Protein AF-A0A7S3XCE9-F1 (afdb_monomer_lite)

Structure (mmCIF, N/CA/C/O backbone):
data_AF-A0A7S3XCE9-F1
#
_entry.id   AF-A0A7S3XCE9-F1
#
loop_
_atom_site.group_PDB
_atom_site.id
_atom_site.type_symbol
_atom_site.label_atom_id
_atom_site.label_alt_id
_atom_site.label_comp_id
_atom_site.label_asym_id
_atom_site.label_entity_id
_atom_site.label_seq_id
_atom_site.pdbx_PDB_ins_code
_atom_site.Cartn_x
_atom_site.Cartn_y
_atom_site.Cartn_z
_atom_site.occupancy
_atom_site.B_iso_or_equiv
_atom_site.auth_seq_id
_atom_site.auth_comp_id
_atom_site.auth_asym_id
_atom_site.auth_atom_id
_atom_site.pdbx_PDB_model_num
ATOM 1 N N . ARG A 1 1 ? -62.242 0.745 29.559 1.00 50.47 1 ARG A N 1
ATOM 2 C CA . ARG A 1 1 ? -61.438 -0.468 29.254 1.00 50.47 1 ARG A CA 1
ATOM 3 C C . ARG A 1 1 ? -60.999 -0.289 27.800 1.00 50.47 1 ARG A C 1
ATOM 5 O O . ARG A 1 1 ? -61.889 -0.159 26.984 1.00 50.47 1 ARG A O 1
ATOM 12 N N . SER A 1 2 ? -59.746 -0.054 27.423 1.00 41.25 2 SER A N 1
ATOM 13 C CA . SER A 1 2 ? -58.481 -0.593 27.927 1.00 41.25 2 SER A CA 1
ATOM 14 C C . SER A 1 2 ? -57.325 0.379 27.655 1.00 41.25 2 SER A C 1
ATOM 16 O O . SER A 1 2 ? -57.340 1.096 26.660 1.00 41.25 2 SER A O 1
ATOM 18 N N . ALA A 1 3 ? -56.340 0.385 28.552 1.00 47.25 3 ALA A N 1
ATOM 19 C CA . ALA A 1 3 ? -55.052 1.047 28.388 1.00 47.25 3 ALA A CA 1
ATOM 20 C C . ALA A 1 3 ? -54.085 0.154 27.588 1.00 47.25 3 ALA A C 1
ATOM 22 O O . ALA A 1 3 ? -54.095 -1.063 27.766 1.00 47.25 3 ALA A O 1
ATOM 23 N N . ALA A 1 4 ? -53.225 0.758 26.766 1.00 47.56 4 ALA A N 1
ATOM 24 C CA . ALA A 1 4 ? -52.023 0.132 26.204 1.00 47.56 4 ALA A CA 1
ATOM 25 C C . ALA A 1 4 ? -50.949 1.224 26.014 1.00 47.56 4 ALA A C 1
ATOM 27 O O . ALA A 1 4 ? -50.987 1.991 25.061 1.00 47.56 4 ALA A O 1
ATOM 28 N N . VAL A 1 5 ? -50.199 1.527 27.078 1.00 44.44 5 VAL A N 1
ATOM 29 C CA . VAL A 1 5 ? -48.764 1.211 27.256 1.00 44.44 5 VAL A CA 1
ATOM 30 C C . VAL A 1 5 ? -47.870 1.771 26.139 1.00 44.44 5 VAL A C 1
ATOM 32 O O . VAL A 1 5 ? -47.549 1.096 25.163 1.00 44.44 5 VAL A O 1
ATOM 35 N N . GLN A 1 6 ? -47.405 3.006 26.350 1.00 46.97 6 GLN A N 1
ATOM 36 C CA . GLN A 1 6 ? -46.212 3.559 25.709 1.00 46.97 6 GLN A CA 1
ATOM 37 C C . GLN A 1 6 ? -44.986 2.745 26.148 1.00 46.97 6 GLN A C 1
ATOM 39 O O . GLN A 1 6 ? -44.635 2.721 27.327 1.00 46.97 6 GLN A O 1
ATOM 44 N N . ARG A 1 7 ? -44.317 2.079 25.204 1.00 45.19 7 ARG A N 1
ATOM 45 C CA . ARG A 1 7 ? -42.963 1.556 25.414 1.00 45.19 7 ARG A CA 1
ATOM 46 C C . ARG A 1 7 ? -41.967 2.662 25.085 1.00 45.19 7 ARG A C 1
ATOM 48 O O . ARG A 1 7 ? -41.658 2.898 23.922 1.00 45.19 7 ARG A O 1
ATOM 55 N N . SER A 1 8 ? -41.475 3.335 26.117 1.00 44.41 8 SER A N 1
ATOM 56 C CA . SER A 1 8 ? -40.314 4.216 26.019 1.00 44.41 8 SER A CA 1
ATOM 57 C C . SER A 1 8 ? -39.086 3.390 25.631 1.00 44.41 8 SER A C 1
ATOM 59 O O . SER A 1 8 ? -38.653 2.516 26.381 1.00 44.41 8 SER A O 1
ATOM 61 N N . ALA A 1 9 ? -38.528 3.656 24.451 1.00 51.75 9 ALA A N 1
ATOM 62 C CA . ALA A 1 9 ? -37.220 3.155 24.055 1.00 51.75 9 ALA A CA 1
ATOM 63 C C . ALA A 1 9 ? -36.149 3.859 24.904 1.00 51.75 9 ALA A C 1
ATOM 65 O O . ALA A 1 9 ? -35.901 5.054 24.748 1.00 51.75 9 ALA A O 1
ATOM 66 N N . ALA A 1 10 ? -35.546 3.128 25.842 1.00 49.69 10 ALA A N 1
ATOM 67 C CA . ALA A 1 10 ? -34.420 3.612 26.630 1.00 49.69 10 ALA A CA 1
ATOM 68 C C . ALA A 1 10 ? -33.199 3.844 25.721 1.00 49.69 10 ALA A C 1
ATOM 70 O O . ALA A 1 10 ? -32.798 2.963 24.961 1.00 49.69 10 ALA A O 1
ATOM 71 N N . ALA A 1 11 ? -32.624 5.044 25.796 1.00 54.34 11 ALA A N 1
ATOM 72 C CA . ALA A 1 11 ? -31.478 5.476 25.004 1.00 54.34 11 ALA A CA 1
ATOM 73 C C . ALA A 1 11 ? -30.179 4.748 25.414 1.00 54.34 11 ALA A C 1
ATOM 75 O O . ALA A 1 11 ? -29.755 4.885 26.562 1.00 54.34 11 ALA A O 1
ATOM 76 N N . PRO A 1 12 ? -29.469 4.064 24.495 1.00 52.03 12 PRO A N 1
ATOM 77 C CA . PRO A 1 12 ? -28.147 3.515 24.760 1.00 52.03 12 PRO A CA 1
ATOM 78 C C . PRO A 1 12 ? -27.081 4.401 24.092 1.00 52.03 12 PRO A C 1
ATOM 80 O O . PRO A 1 12 ? -26.486 3.979 23.103 1.00 52.03 12 PRO A O 1
ATOM 83 N N . SER A 1 13 ? -26.869 5.650 24.537 1.00 55.06 13 SER A N 1
ATOM 84 C CA . SER A 1 13 ? -26.035 6.593 23.754 1.00 55.06 13 SER A CA 1
ATOM 85 C C . SER A 1 13 ? -24.781 7.161 24.428 1.00 55.06 13 SER A C 1
ATOM 87 O O . SER A 1 13 ? -23.820 7.422 23.714 1.00 55.06 13 SER A O 1
ATOM 89 N N . LYS A 1 14 ? -24.711 7.313 25.758 1.00 53.88 14 LYS A N 1
ATOM 90 C CA . LYS A 1 14 ? -23.587 8.050 26.388 1.00 53.88 14 LYS A CA 1
ATOM 91 C C . LYS A 1 14 ? -22.362 7.210 26.766 1.00 53.88 14 LYS A C 1
ATOM 93 O O . LYS A 1 14 ? -21.254 7.731 26.808 1.00 53.88 14 LYS A O 1
ATOM 98 N N . GLU A 1 15 ? -22.535 5.924 27.048 1.00 55.59 15 GLU A N 1
ATOM 99 C CA . GLU A 1 15 ? -21.430 5.061 27.499 1.00 55.59 15 GLU A CA 1
ATOM 100 C C . GLU A 1 15 ? -20.662 4.450 26.315 1.00 55.59 15 GLU A C 1
ATOM 102 O O . GLU A 1 15 ? -19.435 4.377 26.315 1.00 55.59 15 GLU A O 1
ATOM 107 N N . LYS A 1 16 ? -21.384 4.119 25.234 1.00 59.69 16 LYS A N 1
ATOM 108 C CA . LYS A 1 16 ? -20.792 3.657 23.969 1.00 59.69 16 LYS A CA 1
ATOM 109 C C . LYS A 1 16 ? -19.995 4.746 23.246 1.00 59.69 16 LYS A C 1
ATOM 111 O O . LYS A 1 16 ? -19.049 4.408 22.543 1.00 59.69 16 LYS A O 1
ATOM 116 N N . SER A 1 17 ? -20.363 6.022 23.399 1.00 62.47 17 SER A N 1
ATOM 117 C CA . SER A 1 17 ? -19.645 7.131 22.759 1.00 62.47 17 SER A CA 1
ATOM 118 C C . SER A 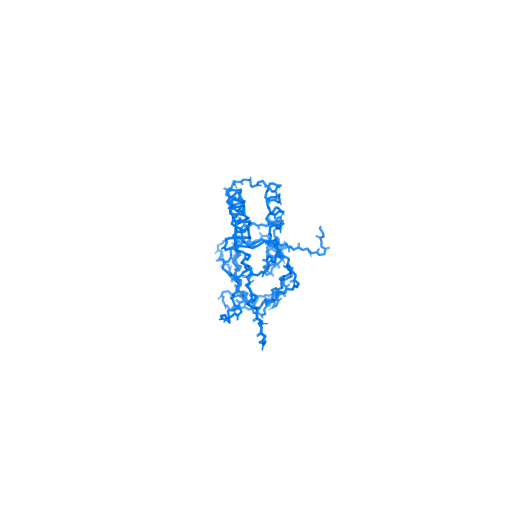1 17 ? -18.278 7.368 23.405 1.00 62.47 17 SER A C 1
ATOM 120 O O . SER A 1 17 ? -17.288 7.429 22.687 1.00 62.47 17 SER A O 1
ATOM 122 N N . LYS A 1 18 ? -18.196 7.371 24.744 1.00 69.19 18 LYS A N 1
ATOM 123 C CA . LYS A 1 18 ? -16.930 7.551 25.478 1.00 69.19 18 LYS A CA 1
ATOM 124 C C . LYS A 1 18 ? -15.906 6.451 25.189 1.00 69.19 18 LYS A C 1
ATOM 126 O O . LYS A 1 18 ? -14.733 6.733 24.986 1.00 69.19 18 LYS A O 1
ATOM 131 N N . GLY A 1 19 ? -16.348 5.192 25.133 1.00 71.75 19 GLY A N 1
ATOM 132 C CA . GLY A 1 19 ? -15.456 4.067 24.826 1.00 71.75 19 GLY A CA 1
ATOM 133 C C . GLY A 1 19 ? -14.968 4.035 23.373 1.00 71.75 19 GLY A C 1
ATOM 134 O O . GLY A 1 19 ? -13.954 3.404 23.086 1.00 71.75 19 GLY A O 1
ATOM 135 N N . LYS A 1 20 ? -15.683 4.689 22.450 1.00 78.62 20 LYS A N 1
ATOM 136 C CA . LYS A 1 20 ? -15.247 4.854 21.060 1.00 78.62 20 LYS A CA 1
ATOM 137 C C . LYS A 1 20 ? -14.214 5.977 20.947 1.00 78.62 20 LYS A C 1
ATOM 139 O O . LYS A 1 20 ? -13.175 5.764 20.340 1.00 78.62 20 LYS A O 1
ATOM 144 N N . GLU A 1 21 ? -14.480 7.106 21.593 1.00 81.69 21 GLU A N 1
ATOM 145 C CA . GLU A 1 21 ? -13.593 8.273 21.634 1.00 81.69 21 GLU A CA 1
ATOM 146 C C . GLU A 1 21 ? -12.225 7.927 22.242 1.00 81.69 21 GLU A C 1
ATOM 148 O O . GLU A 1 21 ? -11.199 8.184 21.623 1.00 81.69 21 GLU A O 1
ATOM 153 N N . ALA A 1 22 ? -12.203 7.200 23.365 1.00 84.38 22 ALA A N 1
ATOM 154 C CA . ALA A 1 22 ? -10.955 6.744 23.984 1.00 84.38 22 ALA A CA 1
ATOM 155 C C . ALA A 1 22 ? -10.118 5.829 23.068 1.00 84.38 22 ALA A C 1
ATOM 157 O O . ALA A 1 22 ? -8.894 5.906 23.065 1.00 84.38 22 ALA A O 1
ATOM 158 N N . LYS A 1 23 ? -10.763 4.969 22.265 1.00 85.19 23 LYS A N 1
ATOM 159 C CA . LYS A 1 23 ? -10.062 4.097 21.306 1.00 85.19 23 LYS A CA 1
ATOM 160 C C . LYS A 1 23 ? -9.506 4.865 20.115 1.00 85.19 23 LYS A C 1
ATOM 162 O O . LYS A 1 23 ? -8.455 4.500 19.603 1.00 85.19 23 LYS A O 1
ATOM 167 N N . GLU A 1 24 ? -10.229 5.880 19.652 1.00 86.94 24 GLU A N 1
ATOM 168 C CA . GLU A 1 24 ? -9.776 6.752 18.567 1.00 86.94 24 GLU A CA 1
ATOM 169 C C . GLU A 1 24 ? -8.582 7.603 19.016 1.00 86.94 24 GLU A C 1
ATOM 171 O O . GLU A 1 24 ? -7.615 7.726 18.268 1.00 86.94 24 GLU A O 1
ATOM 176 N N . GLU A 1 25 ? -8.600 8.111 20.250 1.00 89.81 25 GLU A N 1
ATOM 177 C CA . GLU A 1 25 ? -7.474 8.830 20.854 1.00 89.81 25 GLU A CA 1
ATOM 178 C C . GLU A 1 25 ? -6.249 7.920 21.046 1.00 89.81 25 GLU A C 1
ATOM 180 O O . GLU A 1 25 ? -5.134 8.283 20.667 1.00 89.81 25 GLU A O 1
ATOM 185 N N . GLU A 1 26 ? -6.454 6.702 21.558 1.00 92.25 26 GLU A N 1
ATOM 186 C CA . GLU A 1 26 ? -5.384 5.713 21.716 1.00 92.25 26 GLU A CA 1
ATOM 187 C C . GLU A 1 26 ? -4.757 5.329 20.366 1.00 92.25 26 GLU A C 1
ATOM 189 O O . GLU A 1 26 ? -3.530 5.267 20.247 1.00 92.25 26 GLU A O 1
ATOM 194 N N . ALA A 1 27 ? -5.586 5.116 19.338 1.00 92.06 27 ALA A N 1
ATOM 195 C CA . ALA A 1 27 ? -5.127 4.845 17.981 1.00 92.06 27 ALA A CA 1
ATOM 196 C C . ALA A 1 27 ? -4.341 6.032 17.409 1.00 92.06 27 ALA A C 1
ATOM 198 O O . ALA A 1 27 ? -3.239 5.834 16.911 1.00 92.06 27 ALA A O 1
ATOM 199 N N . ALA A 1 28 ? -4.848 7.261 17.541 1.00 93.50 28 ALA A N 1
ATOM 200 C CA . ALA A 1 28 ? -4.175 8.461 17.045 1.00 93.50 28 ALA A CA 1
ATOM 201 C C . ALA A 1 28 ? -2.799 8.683 17.695 1.00 93.50 28 ALA A C 1
ATOM 203 O O . ALA A 1 28 ? -1.856 9.073 17.006 1.00 93.50 28 ALA A O 1
ATOM 204 N N . ARG A 1 29 ? -2.662 8.397 18.998 1.00 94.94 29 ARG A N 1
ATOM 205 C CA . ARG A 1 29 ? -1.365 8.440 19.691 1.00 94.94 29 ARG A CA 1
ATOM 206 C C . ARG A 1 29 ? -0.391 7.409 19.116 1.00 94.94 29 ARG A C 1
ATOM 208 O O . ARG A 1 29 ? 0.738 7.760 18.796 1.00 94.94 29 ARG A O 1
ATOM 215 N N . MET A 1 30 ? -0.832 6.160 18.949 1.00 95.25 30 MET A N 1
ATOM 216 C CA . MET A 1 30 ? 0.008 5.093 18.384 1.00 95.25 30 MET A CA 1
ATOM 217 C C . MET A 1 30 ? 0.369 5.334 16.913 1.00 95.25 30 MET A C 1
ATOM 219 O O . MET A 1 30 ? 1.461 4.972 16.493 1.00 95.25 30 MET A O 1
ATOM 223 N N . GLU A 1 31 ? -0.520 5.948 16.128 1.00 94.12 31 GLU A N 1
ATOM 224 C CA . GLU A 1 31 ? -0.207 6.393 14.766 1.00 94.12 31 GLU A CA 1
ATOM 225 C C . GLU A 1 31 ? 0.894 7.454 14.761 1.00 94.12 31 GLU A C 1
ATOM 227 O O . GLU A 1 31 ? 1.793 7.378 13.931 1.00 94.12 31 GLU A O 1
ATOM 232 N N . GLY A 1 32 ? 0.834 8.422 15.684 1.00 93.56 32 GLY A N 1
ATOM 233 C CA . GLY A 1 32 ? 1.885 9.426 15.856 1.00 93.56 32 GLY A CA 1
ATOM 234 C C . GLY A 1 32 ? 3.233 8.785 16.175 1.00 93.56 32 GLY A C 1
ATOM 235 O O . GLY A 1 32 ? 4.195 9.007 15.451 1.00 93.56 32 GLY A O 1
ATOM 236 N N . GLU A 1 33 ? 3.265 7.899 17.173 1.00 93.50 33 GLU A N 1
ATOM 237 C CA . GLU A 1 33 ? 4.475 7.153 17.555 1.00 93.50 33 GLU A CA 1
ATOM 238 C C . GLU A 1 33 ? 5.038 6.330 16.390 1.00 93.50 33 GLU A C 1
ATOM 240 O O . GLU A 1 33 ? 6.245 6.308 16.163 1.00 93.50 33 GLU A O 1
ATOM 245 N N . LEU A 1 34 ? 4.169 5.688 15.604 1.00 92.31 34 LEU A N 1
ATOM 246 C CA . LEU A 1 34 ? 4.593 4.916 14.442 1.00 92.31 34 LEU A CA 1
ATOM 247 C C . LEU A 1 34 ? 5.209 5.811 13.352 1.00 92.31 34 LEU A C 1
ATOM 249 O O . LEU A 1 34 ? 6.230 5.446 12.773 1.00 92.31 34 LEU A O 1
ATOM 253 N N . LEU A 1 35 ? 4.612 6.976 13.078 1.00 90.88 35 LEU A N 1
ATOM 254 C CA . LEU A 1 35 ? 5.142 7.955 12.121 1.00 90.88 35 LEU A CA 1
ATOM 255 C C . LEU A 1 35 ? 6.462 8.575 12.591 1.00 90.88 35 LEU A C 1
ATOM 257 O O . LEU A 1 35 ? 7.344 8.812 11.770 1.00 90.88 35 LEU A O 1
ATOM 261 N N . ASP A 1 36 ? 6.627 8.796 13.892 1.00 91.31 36 ASP A N 1
ATOM 262 C CA . ASP A 1 36 ? 7.882 9.293 14.454 1.00 91.31 36 ASP A CA 1
ATOM 263 C C . ASP A 1 36 ? 9.009 8.264 14.286 1.00 91.31 36 ASP A C 1
ATOM 265 O O . ASP A 1 36 ? 10.095 8.623 13.833 1.00 91.31 36 ASP A O 1
ATOM 269 N N . LEU A 1 37 ? 8.738 6.976 14.543 1.00 89.75 37 LEU A N 1
ATOM 270 C CA . LEU A 1 37 ? 9.701 5.886 14.319 1.00 89.75 37 LEU A CA 1
ATOM 271 C C . LEU A 1 37 ? 10.138 5.778 12.855 1.00 89.75 37 LEU A C 1
ATOM 273 O O . LEU A 1 37 ? 11.304 5.515 12.570 1.00 89.75 37 LEU A O 1
ATOM 277 N N . PHE A 1 38 ? 9.209 6.005 11.929 1.00 83.94 38 PHE A N 1
ATOM 278 C CA . PHE A 1 38 ? 9.470 6.014 10.492 1.00 83.94 38 PHE A CA 1
ATOM 279 C C . PHE A 1 38 ? 10.411 7.144 10.045 1.00 83.94 38 PHE A C 1
ATOM 281 O O . PHE A 1 38 ? 11.120 6.983 9.055 1.00 83.94 38 PHE A O 1
ATOM 288 N N . ASN A 1 39 ? 10.446 8.262 10.771 1.00 84.62 39 ASN A N 1
ATOM 289 C CA . ASN A 1 39 ? 11.317 9.399 10.464 1.00 84.62 39 ASN A CA 1
ATOM 290 C C . ASN A 1 39 ? 12.732 9.266 11.054 1.00 84.62 39 ASN A C 1
ATOM 292 O O . ASN A 1 39 ? 13.571 10.142 10.834 1.00 84.62 39 ASN A O 1
ATOM 296 N N . LEU A 1 40 ? 13.010 8.204 11.814 1.00 83.69 40 LEU A N 1
ATOM 297 C CA . LEU A 1 40 ? 14.344 7.936 12.342 1.00 83.69 40 LEU A CA 1
ATOM 298 C C . LEU A 1 40 ? 15.268 7.401 11.241 1.00 83.69 40 LEU A C 1
ATOM 300 O O . LEU A 1 40 ? 14.850 6.645 10.370 1.00 83.69 40 LEU A O 1
ATOM 304 N N . GLU A 1 41 ? 16.558 7.733 11.329 1.00 79.25 41 GLU A N 1
ATOM 305 C CA . GLU A 1 41 ? 17.585 7.224 10.406 1.00 79.25 41 GLU A CA 1
ATOM 306 C C . GLU A 1 41 ? 17.694 5.688 10.448 1.00 79.25 41 GLU A C 1
ATOM 308 O O . GLU A 1 41 ? 17.964 5.045 9.435 1.00 79.25 41 GLU A O 1
ATOM 313 N N . GLN A 1 42 ? 17.440 5.092 11.618 1.00 79.81 42 GLN A N 1
ATOM 314 C CA . GLN A 1 42 ? 17.345 3.646 11.820 1.00 79.81 42 GLN A CA 1
ATOM 315 C C . GLN A 1 42 ? 16.054 3.324 12.589 1.00 79.81 42 GLN A C 1
ATOM 317 O O . GLN A 1 42 ? 16.052 3.374 13.821 1.00 79.81 42 GLN A O 1
ATOM 322 N N . PRO A 1 43 ? 14.946 3.021 11.889 1.00 80.00 43 PRO A N 1
ATOM 323 C CA . PRO A 1 43 ? 13.674 2.696 12.530 1.00 80.00 43 PRO A CA 1
ATOM 324 C C . PRO A 1 43 ? 13.768 1.418 13.377 1.00 80.00 43 PRO A C 1
ATOM 326 O O . PRO A 1 43 ? 14.245 0.383 12.899 1.00 80.00 43 PRO A O 1
ATOM 329 N N . ASP A 1 44 ? 13.271 1.452 14.619 1.00 86.50 44 ASP A N 1
ATOM 330 C CA . ASP A 1 44 ? 13.176 0.252 15.460 1.00 86.50 44 ASP A CA 1
ATOM 331 C C . ASP A 1 44 ? 12.039 -0.659 14.967 1.00 86.50 44 ASP A C 1
ATOM 333 O O . ASP A 1 44 ? 10.859 -0.494 15.288 1.00 86.50 44 ASP A O 1
ATOM 337 N N . ILE A 1 45 ? 12.416 -1.674 14.189 1.00 84.94 45 ILE A N 1
ATOM 338 C CA . ILE A 1 45 ? 11.489 -2.636 13.584 1.00 84.94 45 ILE A CA 1
ATOM 339 C C . ILE A 1 45 ? 10.668 -3.391 14.645 1.00 84.94 45 ILE A C 1
ATOM 341 O O . ILE A 1 45 ? 9.508 -3.738 14.393 1.00 84.94 45 ILE A O 1
ATOM 345 N N . TYR A 1 46 ? 11.235 -3.678 15.820 1.00 88.69 46 TYR A N 1
ATOM 346 C CA . TYR A 1 46 ? 10.525 -4.407 16.873 1.00 88.69 46 TYR A CA 1
ATOM 347 C C . TYR A 1 46 ? 9.447 -3.534 17.507 1.00 88.69 46 TYR A C 1
ATOM 349 O O . TYR A 1 46 ? 8.318 -3.998 17.712 1.00 88.69 46 TYR A O 1
ATOM 357 N N . GLU A 1 47 ? 9.767 -2.269 17.765 1.00 90.62 47 GLU A N 1
ATOM 358 C CA . GLU A 1 47 ? 8.810 -1.304 18.295 1.00 90.62 47 GLU A CA 1
ATOM 359 C C . GLU A 1 47 ? 7.676 -1.035 17.299 1.00 90.62 47 GLU A C 1
ATOM 361 O O . GLU A 1 47 ? 6.498 -1.123 17.658 1.00 90.62 47 GLU A O 1
ATOM 366 N N . MET A 1 48 ? 8.007 -0.855 16.019 1.00 89.19 48 MET A N 1
ATOM 367 C CA . MET A 1 48 ? 7.018 -0.683 14.952 1.00 89.19 48 MET A CA 1
ATOM 368 C C . MET A 1 48 ? 6.067 -1.882 14.848 1.00 89.19 48 MET A C 1
ATOM 370 O O . MET A 1 48 ? 4.847 -1.713 14.801 1.00 89.19 48 MET A O 1
ATOM 374 N N . ARG A 1 49 ? 6.595 -3.115 14.868 1.00 88.06 49 ARG A N 1
ATOM 375 C CA . ARG A 1 49 ? 5.772 -4.341 14.868 1.00 88.06 49 ARG A CA 1
ATOM 376 C C . ARG A 1 49 ? 4.867 -4.423 16.097 1.00 88.06 49 ARG A C 1
ATOM 378 O O . ARG A 1 49 ? 3.712 -4.843 15.985 1.00 88.06 49 ARG A O 1
ATOM 385 N N . SER A 1 50 ? 5.368 -4.013 17.263 1.00 91.94 50 SER A N 1
ATOM 386 C CA . SER A 1 50 ? 4.594 -3.959 18.507 1.00 91.94 50 SER A CA 1
ATOM 387 C C . SER A 1 50 ? 3.427 -2.971 18.402 1.00 91.94 50 SER A C 1
ATOM 389 O O . SER A 1 50 ? 2.290 -3.331 18.722 1.00 91.94 50 SER A O 1
ATOM 391 N N . LEU A 1 51 ? 3.671 -1.760 17.887 1.00 93.19 51 LEU A N 1
ATOM 392 C CA . LEU A 1 51 ? 2.635 -0.750 17.649 1.00 93.19 51 LEU A CA 1
ATOM 393 C C . LEU A 1 51 ? 1.597 -1.224 16.628 1.00 93.19 51 LEU A C 1
ATOM 395 O O . LEU A 1 51 ? 0.401 -1.168 16.911 1.00 93.19 51 LEU A O 1
ATOM 399 N N . LEU A 1 52 ? 2.028 -1.783 15.494 1.00 91.12 52 LEU A N 1
ATOM 400 C CA . LEU A 1 52 ? 1.127 -2.345 14.481 1.00 91.12 52 LEU A CA 1
ATOM 401 C C . LEU A 1 52 ? 0.253 -3.473 15.044 1.00 91.12 52 LEU A C 1
ATOM 403 O O . LEU A 1 52 ? -0.945 -3.521 14.773 1.00 91.12 52 LEU A O 1
ATOM 407 N N . THR A 1 53 ? 0.809 -4.339 15.895 1.00 91.44 53 THR A N 1
ATOM 408 C CA . THR A 1 53 ? 0.047 -5.407 16.566 1.00 91.44 53 THR A CA 1
ATOM 409 C C . THR A 1 53 ? -1.018 -4.840 17.508 1.00 91.44 53 THR A C 1
ATOM 411 O O . THR A 1 53 ? -2.125 -5.378 17.601 1.00 91.44 53 THR A O 1
ATOM 414 N N . LYS A 1 54 ? -0.710 -3.756 18.232 1.00 93.44 54 LYS A N 1
ATOM 415 C CA . LYS A 1 54 ? -1.679 -3.072 19.103 1.00 93.44 54 LYS A CA 1
ATOM 416 C C . LYS A 1 54 ? -2.773 -2.390 18.280 1.00 93.44 54 LYS A C 1
ATOM 418 O O . LYS A 1 54 ? -3.950 -2.585 18.576 1.00 93.44 54 LYS A O 1
ATOM 423 N N . LEU A 1 55 ? -2.401 -1.679 17.215 1.00 92.81 55 LEU A N 1
ATOM 424 C CA . LEU A 1 55 ? -3.329 -1.043 16.276 1.00 92.81 55 LEU A CA 1
ATOM 425 C C . LEU A 1 55 ? -4.274 -2.064 15.621 1.00 92.81 55 LEU A C 1
ATOM 427 O O . LEU A 1 55 ? -5.488 -1.851 15.587 1.00 92.81 55 LEU A O 1
ATOM 431 N N . ALA A 1 56 ? -3.756 -3.220 15.200 1.00 91.00 56 ALA A N 1
ATOM 432 C CA . ALA A 1 56 ? -4.559 -4.302 14.632 1.00 91.00 56 ALA A CA 1
ATOM 433 C C . ALA A 1 56 ? -5.636 -4.810 15.608 1.00 91.00 56 ALA A C 1
ATOM 435 O O . ALA A 1 56 ? -6.773 -5.053 15.212 1.00 91.00 56 ALA A O 1
ATOM 436 N N . LYS A 1 57 ? -5.336 -4.893 16.913 1.00 90.56 57 LYS A N 1
ATOM 437 C CA . LYS A 1 57 ? -6.319 -5.300 17.940 1.00 90.56 57 LYS A CA 1
ATOM 438 C C . LYS A 1 57 ? -7.452 -4.289 18.130 1.00 90.56 57 LYS A C 1
ATOM 440 O O . LYS A 1 57 ? -8.536 -4.666 18.584 1.00 90.56 57 LYS A O 1
ATOM 445 N N . LEU A 1 58 ? -7.220 -3.016 17.809 1.00 88.75 58 LEU A N 1
ATOM 446 C CA . LEU A 1 58 ? -8.248 -1.979 17.881 1.00 88.75 58 LEU A CA 1
ATOM 447 C C . LEU A 1 58 ? -9.191 -2.017 16.670 1.00 88.75 58 LEU A C 1
ATOM 449 O O . LEU A 1 58 ? -10.367 -1.660 16.804 1.00 88.75 58 LEU A O 1
ATOM 453 N N . SER A 1 59 ? -8.716 -2.496 15.516 1.00 85.81 59 SER A N 1
ATOM 454 C CA . SER A 1 59 ? -9.480 -2.516 14.269 1.00 85.81 59 SER A CA 1
ATOM 455 C C . SER A 1 59 ? -10.154 -3.865 14.015 1.00 85.81 59 SER A C 1
ATOM 457 O O . SER A 1 59 ? -9.527 -4.854 13.662 1.00 85.81 59 SER A O 1
ATOM 459 N N . LYS A 1 60 ? -11.484 -3.916 14.157 1.00 85.56 60 LYS A N 1
ATOM 460 C CA . LYS A 1 60 ? -12.257 -5.150 13.905 1.00 85.56 60 LYS A CA 1
ATOM 461 C C . LYS A 1 60 ? -12.443 -5.480 12.423 1.00 85.56 60 LYS A C 1
ATOM 463 O O . LYS A 1 60 ? -12.751 -6.622 12.105 1.00 85.56 60 LYS A O 1
ATOM 468 N N . ARG A 1 61 ? -12.409 -4.467 11.554 1.00 88.31 61 ARG A N 1
ATOM 469 C CA . ARG A 1 61 ? -12.630 -4.576 10.101 1.00 88.31 61 ARG A CA 1
ATOM 470 C C . ARG A 1 61 ? -11.702 -3.593 9.382 1.00 88.31 61 ARG A C 1
ATOM 472 O O . ARG A 1 61 ? -12.169 -2.567 8.882 1.00 88.31 61 ARG A O 1
ATOM 479 N N . PRO A 1 62 ? -10.391 -3.863 9.401 1.00 91.62 62 PRO A N 1
ATOM 480 C CA . PRO A 1 62 ? -9.374 -2.940 8.906 1.00 91.62 62 PRO A CA 1
ATOM 481 C C . PRO A 1 62 ? -9.449 -2.704 7.392 1.00 91.62 62 PRO A C 1
ATOM 483 O O . PRO A 1 62 ? -8.942 -1.701 6.919 1.00 91.62 62 PRO A O 1
ATOM 486 N N . ASN A 1 63 ? -10.130 -3.540 6.614 1.00 90.06 63 ASN A N 1
ATOM 487 C CA . ASN A 1 63 ? -10.255 -3.373 5.162 1.00 90.06 63 ASN A CA 1
ATOM 488 C C . ASN A 1 63 ? -11.376 -2.406 4.707 1.00 90.06 63 ASN A C 1
ATOM 490 O O . ASN A 1 63 ? -11.608 -2.252 3.511 1.00 90.06 63 ASN A O 1
ATOM 494 N N . GLN A 1 64 ? -12.089 -1.744 5.629 1.00 86.00 64 GLN A N 1
ATOM 495 C CA . GLN A 1 64 ? -13.217 -0.855 5.289 1.00 86.00 64 GLN A CA 1
ATOM 496 C C . GLN A 1 64 ? -12.796 0.574 4.915 1.00 86.00 64 GLN A C 1
ATOM 498 O O . GLN A 1 64 ? -13.526 1.265 4.206 1.00 86.00 64 GLN A O 1
ATOM 503 N N . THR A 1 65 ? -11.643 1.030 5.401 1.00 84.81 65 THR A N 1
ATOM 504 C CA . THR A 1 65 ? -11.150 2.413 5.268 1.00 84.81 65 THR A CA 1
ATOM 505 C C . THR A 1 65 ? -9.842 2.472 4.482 1.00 84.81 65 THR A C 1
ATOM 507 O O . THR A 1 65 ? -8.907 3.159 4.864 1.00 84.81 65 THR A O 1
ATOM 510 N N . ILE A 1 66 ? -9.782 1.727 3.377 1.00 91.94 66 ILE A N 1
ATOM 511 C CA . ILE A 1 66 ? -8.579 1.592 2.535 1.00 91.94 66 ILE A CA 1
ATOM 512 C C . ILE A 1 66 ? -8.537 2.567 1.356 1.00 91.94 66 ILE A C 1
ATOM 514 O O . ILE A 1 66 ? -7.505 2.709 0.710 1.00 91.94 66 ILE A O 1
ATOM 518 N N . THR A 1 67 ? -9.659 3.219 1.045 1.00 93.25 67 THR A N 1
ATOM 519 C CA . THR A 1 67 ? -9.733 4.184 -0.053 1.00 93.25 67 THR A CA 1
ATOM 520 C C . THR A 1 67 ? -8.850 5.389 0.248 1.00 93.25 67 THR A C 1
ATOM 522 O O . THR A 1 67 ? -8.988 6.002 1.306 1.00 93.25 67 THR A O 1
ATOM 525 N N . GLY A 1 68 ? -7.987 5.748 -0.697 1.00 93.06 68 GLY A N 1
ATOM 526 C CA . GLY A 1 68 ? -7.037 6.841 -0.539 1.00 93.06 68 GLY A CA 1
ATOM 527 C C . GLY A 1 68 ? -5.888 6.765 -1.536 1.00 93.06 68 GLY A C 1
ATOM 528 O O . GLY A 1 68 ? -5.795 5.817 -2.321 1.00 93.06 68 GLY A O 1
ATOM 529 N N . ASP A 1 69 ? -5.031 7.779 -1.461 1.00 94.06 69 ASP A N 1
ATOM 530 C CA . ASP A 1 69 ? -3.755 7.852 -2.165 1.00 94.06 69 ASP A CA 1
ATOM 531 C C . ASP A 1 69 ? -2.653 7.547 -1.149 1.00 94.06 69 ASP A C 1
ATOM 533 O O . ASP A 1 69 ? -2.525 8.232 -0.132 1.00 94.06 69 ASP A O 1
ATOM 537 N N . TRP A 1 70 ? -1.890 6.492 -1.407 1.00 94.44 70 TRP A N 1
ATOM 538 C CA . TRP A 1 70 ? -0.913 5.928 -0.489 1.00 94.44 70 TRP A CA 1
ATOM 539 C C . TRP A 1 70 ? 0.473 5.942 -1.115 1.00 94.44 70 TRP A C 1
ATOM 541 O O . TRP A 1 70 ? 0.642 5.643 -2.296 1.00 94.44 70 TRP A O 1
ATOM 551 N N . ILE A 1 71 ? 1.473 6.234 -0.292 1.00 91.38 71 ILE A N 1
ATOM 552 C CA . ILE A 1 71 ? 2.885 6.079 -0.634 1.00 91.38 71 ILE A CA 1
ATOM 553 C C . ILE A 1 71 ? 3.408 4.939 0.226 1.00 91.38 71 ILE A C 1
ATOM 555 O O . ILE A 1 71 ? 3.216 4.948 1.447 1.00 91.38 71 ILE A O 1
ATOM 559 N N . ILE A 1 72 ? 4.039 3.940 -0.389 1.00 88.31 72 ILE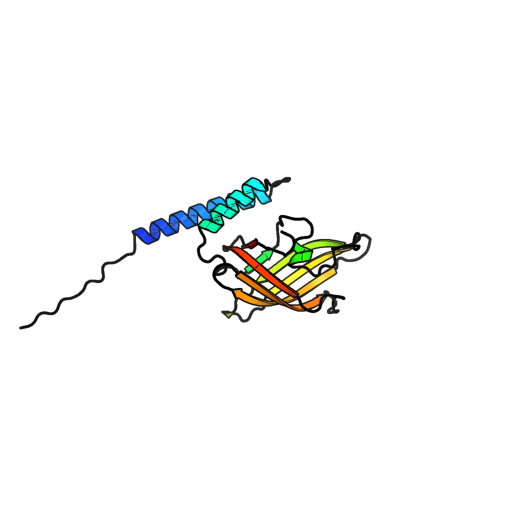 A N 1
ATOM 560 C CA . ILE A 1 72 ? 4.666 2.870 0.384 1.00 88.31 72 ILE A CA 1
ATOM 561 C C . ILE A 1 72 ? 5.945 3.425 1.002 1.00 88.31 72 ILE A C 1
ATOM 563 O O . ILE A 1 72 ? 6.967 3.566 0.341 1.00 88.31 72 ILE A O 1
ATOM 567 N N . PHE A 1 73 ? 5.858 3.741 2.290 1.00 82.50 73 PHE A N 1
ATOM 568 C CA . PHE A 1 73 ? 6.954 4.342 3.040 1.00 82.50 73 PHE A CA 1
ATOM 569 C C . PHE A 1 73 ? 7.956 3.306 3.578 1.00 82.50 73 PHE A C 1
ATOM 571 O O . PHE A 1 73 ? 9.134 3.601 3.749 1.00 82.50 73 PHE A O 1
ATOM 578 N N . TRP A 1 74 ? 7.510 2.075 3.846 1.00 83.19 74 TRP A N 1
ATOM 579 C CA . TRP A 1 74 ? 8.356 1.033 4.428 1.00 83.19 74 TRP A CA 1
ATOM 580 C C . TRP A 1 74 ? 7.882 -0.370 4.063 1.00 83.19 74 TRP A C 1
ATOM 582 O O . TRP A 1 74 ? 6.682 -0.630 3.960 1.00 83.19 74 TRP A O 1
ATOM 592 N N . ALA A 1 75 ? 8.835 -1.295 3.954 1.00 84.00 75 ALA A N 1
ATOM 593 C CA . ALA A 1 75 ? 8.583 -2.722 3.842 1.00 84.00 75 ALA A CA 1
ATOM 594 C C . ALA A 1 75 ? 9.574 -3.512 4.704 1.00 84.00 75 ALA A C 1
ATOM 596 O O . ALA A 1 75 ? 10.730 -3.133 4.863 1.00 84.00 75 ALA A O 1
ATOM 597 N N . SER A 1 76 ? 9.117 -4.641 5.248 1.00 79.31 76 SER A N 1
ATOM 598 C CA . SER A 1 76 ? 9.904 -5.433 6.206 1.00 79.31 76 SER A CA 1
ATOM 599 C C . SER A 1 76 ? 11.061 -6.232 5.601 1.00 79.31 76 SER A C 1
ATOM 601 O O . SER A 1 76 ? 11.935 -6.680 6.343 1.00 79.31 76 SER A O 1
ATOM 603 N N . LYS A 1 77 ? 11.054 -6.445 4.283 1.00 77.81 77 LYS A N 1
ATOM 604 C CA . LYS A 1 77 ? 12.101 -7.144 3.532 1.00 77.81 77 LYS A CA 1
ATOM 605 C C . LYS A 1 77 ? 12.497 -6.275 2.336 1.00 77.81 77 LYS A C 1
ATOM 607 O O . LYS A 1 77 ? 11.639 -5.629 1.727 1.00 77.81 77 LYS A O 1
ATOM 612 N N . GLU A 1 78 ? 13.781 -6.279 1.997 1.00 71.19 78 GLU A N 1
ATOM 613 C CA . GLU A 1 78 ? 14.283 -5.643 0.778 1.00 71.19 78 GLU A CA 1
ATOM 614 C C . GLU A 1 78 ? 13.591 -6.249 -0.454 1.00 71.19 78 GLU A C 1
ATOM 616 O O . GLU A 1 78 ? 13.219 -7.425 -0.445 1.00 71.19 78 GLU A O 1
ATOM 621 N N . PHE A 1 79 ? 13.351 -5.437 -1.487 1.00 75.44 79 PHE A N 1
ATOM 622 C CA . PHE A 1 79 ? 12.630 -5.821 -2.713 1.00 75.44 79 PHE A CA 1
ATOM 623 C C . PHE A 1 79 ? 11.193 -6.336 -2.514 1.00 75.44 79 PHE A C 1
ATOM 625 O O . PHE A 1 79 ? 10.543 -6.711 -3.488 1.00 75.44 79 PHE A O 1
ATOM 632 N N . ALA A 1 80 ? 10.651 -6.340 -1.289 1.00 83.25 80 ALA A N 1
ATOM 633 C CA . ALA A 1 80 ? 9.308 -6.861 -1.038 1.00 83.25 80 ALA A CA 1
ATOM 634 C C . ALA A 1 80 ? 8.241 -6.091 -1.811 1.00 83.25 80 ALA A C 1
ATOM 636 O O . ALA A 1 80 ? 7.293 -6.691 -2.304 1.00 83.25 80 ALA A O 1
ATOM 637 N N . VAL A 1 81 ? 8.404 -4.775 -1.938 1.00 87.19 81 VAL A N 1
ATOM 638 C CA . VAL A 1 81 ? 7.457 -3.939 -2.677 1.00 87.19 81 VAL A CA 1
ATOM 639 C C . VAL A 1 81 ? 7.455 -4.305 -4.157 1.00 87.19 81 VAL A C 1
ATOM 641 O O . VAL A 1 81 ? 6.385 -4.549 -4.693 1.00 87.19 81 VAL A O 1
ATOM 644 N N . ASP A 1 82 ? 8.619 -4.440 -4.793 1.00 86.94 82 ASP A N 1
ATOM 645 C CA . ASP A 1 82 ? 8.700 -4.844 -6.201 1.00 86.94 82 ASP A CA 1
ATOM 646 C C . ASP A 1 82 ? 8.157 -6.272 -6.414 1.00 86.94 82 ASP A C 1
ATOM 648 O O . ASP A 1 82 ? 7.270 -6.511 -7.235 1.00 86.94 82 ASP A O 1
ATOM 652 N N . LYS A 1 83 ? 8.587 -7.226 -5.575 1.00 85.81 83 LYS A N 1
ATOM 653 C CA . LYS A 1 83 ? 8.128 -8.624 -5.642 1.00 85.81 83 LYS A CA 1
ATOM 654 C C . LYS A 1 83 ? 6.606 -8.728 -5.478 1.00 85.81 83 LYS A C 1
ATOM 656 O O . LYS A 1 83 ? 5.941 -9.400 -6.267 1.00 85.81 83 LYS A O 1
ATOM 661 N N . VAL A 1 84 ? 6.041 -8.067 -4.468 1.00 88.69 84 VAL A N 1
ATOM 662 C CA . VAL A 1 84 ? 4.618 -8.197 -4.111 1.00 88.69 84 VAL A CA 1
ATOM 663 C C . VAL A 1 84 ? 3.732 -7.295 -4.960 1.00 88.69 84 VAL A C 1
ATOM 665 O O . VAL A 1 84 ? 2.742 -7.776 -5.500 1.00 88.69 84 VAL A O 1
ATOM 668 N N . PHE A 1 85 ? 4.079 -6.019 -5.104 1.00 89.56 85 PHE A N 1
ATOM 669 C CA . PHE A 1 85 ? 3.239 -5.000 -5.736 1.00 89.56 85 PHE A CA 1
ATOM 670 C C . PHE A 1 85 ? 3.756 -4.550 -7.107 1.00 89.56 85 PHE A C 1
ATOM 672 O O . PHE A 1 85 ? 2.951 -4.404 -8.018 1.00 89.56 85 PHE A O 1
ATOM 679 N N . GLY A 1 86 ? 5.072 -4.377 -7.257 1.00 89.06 86 GLY A N 1
ATOM 680 C CA . GLY A 1 86 ? 5.730 -3.870 -8.466 1.00 89.06 86 GLY A CA 1
ATOM 681 C C . GLY A 1 86 ? 5.714 -4.808 -9.661 1.00 89.06 86 GLY A C 1
ATOM 682 O O . GLY A 1 86 ? 5.018 -5.821 -9.692 1.00 89.06 86 GLY A O 1
ATOM 683 N N . THR A 1 87 ? 6.474 -4.469 -10.687 1.00 89.19 87 THR A N 1
ATOM 684 C CA . THR A 1 87 ? 6.491 -5.247 -11.934 1.00 89.19 87 THR A CA 1
ATOM 685 C C . THR A 1 87 ? 7.448 -6.437 -11.874 1.00 89.19 87 THR A C 1
ATOM 687 O O . THR A 1 87 ? 7.405 -7.302 -12.745 1.00 89.19 87 THR A O 1
ATOM 690 N N . GLY A 1 88 ? 8.276 -6.521 -10.829 1.00 86.31 88 GLY A N 1
ATOM 691 C CA . GLY A 1 88 ? 9.354 -7.496 -10.682 1.00 86.31 88 GLY A CA 1
ATOM 692 C C . GLY A 1 88 ? 10.628 -7.094 -11.425 1.00 86.31 88 GLY A C 1
ATOM 693 O O . GLY A 1 88 ? 11.583 -7.871 -11.458 1.00 86.31 88 GLY A O 1
ATOM 694 N N . MET A 1 89 ? 10.656 -5.902 -12.033 1.00 82.00 89 MET A N 1
ATOM 695 C CA . MET A 1 89 ? 11.762 -5.450 -12.876 1.00 82.00 89 MET A CA 1
ATOM 696 C C . MET A 1 89 ? 13.062 -5.242 -12.101 1.00 82.00 89 MET A C 1
ATOM 698 O O . MET A 1 89 ? 14.126 -5.296 -12.703 1.00 82.00 89 MET A O 1
ATOM 702 N N . THR A 1 90 ? 13.006 -4.998 -10.791 1.00 80.56 90 THR A N 1
ATOM 703 C CA . THR A 1 90 ? 14.203 -4.730 -9.975 1.00 80.56 90 THR A CA 1
ATOM 704 C C . THR A 1 90 ? 14.752 -5.981 -9.287 1.00 80.56 90 THR A C 1
ATOM 706 O O . THR A 1 90 ? 15.773 -5.912 -8.607 1.00 80.56 90 THR A O 1
ATOM 709 N N . GLY A 1 91 ? 14.109 -7.138 -9.477 1.00 72.94 91 GLY A N 1
ATOM 710 C CA . GLY A 1 91 ? 14.584 -8.426 -8.976 1.00 72.94 91 GLY A CA 1
ATOM 711 C C . GLY A 1 91 ? 15.660 -9.088 -9.854 1.00 72.94 91 GLY A C 1
ATOM 712 O O . GLY A 1 91 ? 15.795 -8.808 -11.044 1.00 72.94 91 GLY A O 1
ATOM 713 N N . GLY A 1 92 ? 16.406 -10.034 -9.269 1.00 73.06 92 GLY A N 1
ATOM 714 C CA . GLY A 1 92 ? 17.334 -10.915 -9.994 1.00 73.06 92 GLY A CA 1
ATOM 715 C C . GLY A 1 92 ? 18.576 -10.208 -10.555 1.00 73.06 92 GLY A C 1
ATOM 716 O O . GLY A 1 92 ? 19.317 -9.569 -9.813 1.00 73.06 92 GLY A O 1
ATOM 717 N N . ASP A 1 93 ? 18.803 -10.351 -11.866 1.00 64.88 93 ASP A N 1
ATOM 718 C CA . ASP A 1 93 ? 19.991 -9.865 -12.595 1.00 64.88 93 ASP A CA 1
ATOM 719 C C . ASP A 1 93 ? 19.943 -8.363 -12.941 1.00 64.88 93 ASP A C 1
ATOM 721 O O . ASP A 1 93 ? 20.871 -7.812 -13.543 1.00 64.88 93 ASP A O 1
ATOM 725 N N . ALA A 1 94 ? 18.872 -7.668 -12.556 1.00 74.56 94 ALA A N 1
ATOM 726 C CA . ALA A 1 94 ? 18.659 -6.252 -12.820 1.00 74.56 94 ALA A CA 1
ATOM 727 C C . ALA A 1 94 ? 19.398 -5.330 -11.830 1.00 74.56 94 ALA A C 1
ATOM 729 O O . ALA A 1 94 ? 18.848 -4.334 -11.369 1.00 74.56 94 ALA A O 1
ATOM 730 N N . TRP A 1 95 ? 20.674 -5.610 -11.541 1.00 73.50 95 TRP A N 1
ATOM 731 C CA . TRP A 1 95 ? 21.513 -4.820 -10.618 1.00 73.50 95 TRP A CA 1
ATOM 732 C C . TRP A 1 95 ? 21.627 -3.329 -10.992 1.00 73.50 95 TRP A C 1
ATOM 734 O O . TRP A 1 95 ? 22.010 -2.496 -10.173 1.00 73.50 95 TRP A O 1
ATOM 744 N N . TRP A 1 96 ? 21.314 -2.990 -12.242 1.00 80.19 96 TRP A N 1
ATOM 745 C CA . TRP A 1 96 ? 21.307 -1.633 -12.779 1.00 80.19 96 TRP A CA 1
ATOM 746 C C . TRP A 1 96 ? 19.949 -0.927 -12.625 1.00 80.19 96 TRP A C 1
ATOM 748 O O . TRP A 1 96 ? 19.803 0.192 -13.111 1.00 80.19 96 TRP A O 1
ATOM 758 N N . MET A 1 97 ? 18.955 -1.537 -11.976 1.00 83.75 97 MET A N 1
ATOM 759 C CA . MET A 1 97 ? 17.648 -0.934 -11.709 1.00 83.75 97 MET A CA 1
ATOM 760 C C . MET A 1 97 ? 17.336 -0.929 -10.215 1.00 83.75 97 MET A C 1
ATOM 762 O O . MET A 1 97 ? 17.570 -1.903 -9.511 1.00 83.75 97 MET A O 1
ATOM 766 N N . GLN A 1 98 ? 16.780 0.179 -9.730 1.00 84.50 98 GLN A N 1
ATOM 767 C CA . GLN A 1 98 ? 16.403 0.337 -8.330 1.00 84.50 98 GLN A CA 1
ATOM 768 C C . GLN A 1 98 ? 15.051 1.033 -8.220 1.00 84.50 98 GLN A C 1
ATOM 770 O O . GLN A 1 98 ? 14.885 2.157 -8.702 1.00 84.50 98 GLN A O 1
ATOM 775 N N . MET A 1 99 ? 14.100 0.402 -7.533 1.00 87.19 99 MET A N 1
ATOM 776 C CA . MET A 1 99 ? 12.814 1.022 -7.227 1.00 87.19 99 MET A CA 1
ATOM 777 C C . MET A 1 99 ? 13.045 2.193 -6.266 1.00 87.19 99 MET A C 1
ATOM 779 O O . MET A 1 99 ? 13.678 2.032 -5.224 1.00 87.19 99 MET A O 1
ATOM 783 N N . GLN A 1 100 ? 12.576 3.379 -6.644 1.00 88.31 100 GLN A N 1
ATOM 784 C CA . GLN A 1 100 ? 12.694 4.595 -5.837 1.00 88.31 100 GLN A CA 1
ATOM 785 C C . GLN A 1 100 ? 11.424 4.852 -5.039 1.00 88.31 100 GLN A C 1
ATOM 787 O O . GLN A 1 100 ? 11.488 5.211 -3.869 1.00 88.31 100 GLN A O 1
ATOM 792 N N . GLU A 1 101 ? 10.272 4.676 -5.681 1.00 90.25 101 GLU A N 1
ATOM 793 C CA . GLU A 1 101 ? 8.984 5.019 -5.099 1.00 90.25 101 GLU A CA 1
ATOM 794 C C . GLU A 1 101 ? 7.896 4.107 -5.656 1.00 90.25 101 GLU A C 1
ATOM 796 O O . GLU A 1 101 ? 7.931 3.715 -6.827 1.00 90.25 101 GLU A O 1
ATOM 801 N N . TYR A 1 102 ? 6.928 3.789 -4.799 1.00 93.12 102 TYR A N 1
ATOM 802 C CA . TYR A 1 102 ? 5.715 3.087 -5.177 1.00 93.12 102 TYR A CA 1
ATOM 803 C C . TYR A 1 102 ? 4.502 3.835 -4.630 1.00 93.12 102 TYR A C 1
ATOM 805 O O . TYR A 1 102 ? 4.326 3.969 -3.413 1.00 93.12 102 TYR A O 1
ATOM 813 N N . LEU A 1 103 ? 3.658 4.302 -5.542 1.00 94.81 103 LEU A N 1
ATOM 814 C CA . LEU A 1 103 ? 2.405 4.982 -5.246 1.00 94.81 103 LEU A CA 1
ATOM 815 C C . LEU A 1 103 ? 1.257 4.004 -5.469 1.00 94.81 103 LEU A C 1
ATOM 817 O O . LEU A 1 103 ? 1.214 3.322 -6.488 1.00 94.81 103 LEU A O 1
ATOM 821 N N . LEU A 1 104 ? 0.306 3.959 -4.543 1.00 95.25 104 LEU A N 1
ATOM 822 C CA . LEU A 1 104 ? -0.893 3.135 -4.635 1.00 95.25 104 LEU A CA 1
ATOM 823 C C . LEU A 1 104 ? -2.124 3.995 -4.376 1.00 95.25 104 LEU A C 1
ATOM 825 O O . LEU A 1 104 ? -2.320 4.507 -3.280 1.00 95.25 104 LEU A O 1
ATOM 829 N N . ARG A 1 105 ? -3.009 4.090 -5.356 1.00 94.88 105 ARG A N 1
ATOM 830 C CA . ARG A 1 105 ? -4.346 4.650 -5.201 1.00 94.88 105 ARG A CA 1
ATOM 831 C C . ARG A 1 105 ? -5.356 3.522 -5.140 1.00 94.88 105 ARG A C 1
ATOM 833 O O . ARG A 1 105 ? -5.496 2.749 -6.083 1.00 94.88 105 ARG A O 1
ATOM 840 N N . ILE A 1 106 ? -6.132 3.483 -4.064 1.00 94.06 106 ILE A N 1
ATOM 841 C CA . ILE A 1 106 ? -7.314 2.625 -3.970 1.00 94.06 106 ILE A CA 1
ATOM 842 C C . ILE A 1 106 ? -8.534 3.526 -4.121 1.00 94.06 106 ILE A C 1
ATOM 844 O O . ILE A 1 106 ? -8.905 4.251 -3.196 1.00 94.06 106 ILE A O 1
ATOM 848 N N . GLY A 1 107 ? -9.149 3.503 -5.304 1.00 89.94 107 GLY A N 1
ATOM 849 C CA . GLY A 1 107 ? -10.355 4.269 -5.591 1.00 89.94 107 GLY A CA 1
ATOM 850 C C . GLY A 1 107 ? -11.565 3.838 -4.755 1.00 89.94 107 GLY A C 1
ATOM 851 O O . GLY A 1 107 ? -11.646 2.723 -4.241 1.00 89.94 107 GLY A O 1
ATOM 852 N N . SER A 1 108 ? -12.543 4.732 -4.605 1.00 84.50 108 SER A N 1
ATOM 853 C CA . SER A 1 108 ? -13.839 4.374 -4.026 1.00 84.50 108 SER A CA 1
ATOM 854 C C . SER A 1 108 ? -14.688 3.669 -5.078 1.00 84.50 108 SER A C 1
ATOM 856 O O . SER A 1 108 ? -14.975 4.247 -6.129 1.00 84.50 108 SER A O 1
ATOM 858 N N . ARG A 1 109 ? -15.204 2.471 -4.765 1.00 74.31 109 ARG A N 1
ATOM 859 C CA . ARG A 1 109 ? -16.199 1.786 -5.617 1.00 74.31 109 ARG A CA 1
ATOM 860 C C . ARG A 1 109 ? -17.410 2.667 -5.944 1.00 74.31 109 ARG A C 1
ATOM 862 O O . ARG A 1 109 ? -17.962 2.557 -7.031 1.00 74.31 109 ARG A O 1
ATOM 869 N N . LYS A 1 110 ? -17.820 3.552 -5.024 1.00 78.06 110 LYS A N 1
ATOM 870 C CA . LYS A 1 110 ? -18.951 4.474 -5.244 1.00 78.06 110 LYS A CA 1
ATOM 871 C C . LYS A 1 110 ? -18.645 5.550 -6.284 1.00 78.06 110 LYS A C 1
ATOM 873 O O . LYS A 1 110 ? -19.566 6.062 -6.905 1.00 78.06 110 LYS A O 1
ATOM 878 N N . GLU A 1 111 ? -17.374 5.897 -6.442 1.00 75.00 111 GLU A N 1
ATOM 879 C CA . GLU A 1 111 ? -16.907 6.928 -7.372 1.00 75.00 111 GLU A CA 1
ATOM 880 C C . GLU A 1 111 ? -16.490 6.335 -8.722 1.00 75.00 111 GLU A C 1
ATOM 882 O O . GLU A 1 111 ? -16.048 7.073 -9.597 1.00 75.00 111 GLU A O 1
ATOM 887 N N . GLY A 1 112 ? -16.595 5.009 -8.889 1.00 71.75 112 GLY A N 1
ATOM 888 C CA . GLY A 1 112 ? -16.151 4.313 -10.097 1.00 71.75 112 GLY A CA 1
ATOM 889 C C . GLY A 1 112 ? -14.649 4.443 -10.357 1.00 71.75 112 GLY A C 1
ATOM 890 O O . GLY A 1 112 ? -14.212 4.231 -11.483 1.00 71.75 112 GLY A O 1
ATOM 891 N N . ARG A 1 113 ? -13.857 4.820 -9.343 1.00 77.81 113 ARG A N 1
ATOM 892 C CA . ARG A 1 113 ? -12.411 5.005 -9.495 1.00 77.81 113 ARG A CA 1
ATOM 893 C C . ARG A 1 113 ? -11.692 3.654 -9.408 1.00 77.81 113 ARG A C 1
ATOM 895 O O . ARG A 1 113 ? -11.950 2.922 -8.446 1.00 77.81 113 ARG A O 1
ATOM 902 N N . PRO A 1 114 ? -10.809 3.328 -10.369 1.00 88.19 114 PRO A N 1
ATOM 903 C CA . PRO A 1 114 ? -10.045 2.086 -10.351 1.00 88.19 114 PRO A CA 1
ATOM 904 C C . PRO A 1 114 ? -8.990 2.090 -9.235 1.00 88.19 114 PRO A C 1
ATOM 906 O O . PRO A 1 114 ? -8.752 3.107 -8.575 1.00 88.19 114 PRO A O 1
ATOM 909 N N . VAL A 1 115 ? -8.358 0.936 -9.021 1.00 93.88 115 VAL A N 1
ATOM 910 C CA . VAL A 1 115 ? -7.057 0.904 -8.345 1.00 93.88 115 VAL A CA 1
ATOM 911 C C . VAL A 1 115 ? -6.000 1.276 -9.361 1.00 93.88 115 VAL A C 1
ATOM 913 O O . VAL A 1 115 ? -5.994 0.750 -10.472 1.00 93.88 115 VAL A O 1
ATOM 916 N N . GLU A 1 116 ? -5.112 2.174 -8.964 1.00 95.06 116 GLU A N 1
ATOM 917 C CA . GLU A 1 116 ? -3.971 2.588 -9.765 1.00 95.06 116 GLU A CA 1
ATOM 918 C C . GLU A 1 116 ? -2.718 2.441 -8.917 1.00 95.06 116 GLU A C 1
ATOM 920 O O . GLU A 1 116 ? -2.735 2.722 -7.720 1.00 95.06 116 GLU A O 1
ATOM 925 N N . ALA A 1 117 ? -1.624 2.028 -9.526 1.00 94.88 117 ALA A N 1
ATOM 926 C CA . ALA A 1 117 ? -0.324 2.086 -8.904 1.00 94.88 117 ALA A CA 1
ATOM 927 C C . ALA A 1 117 ? 0.710 2.633 -9.878 1.00 94.88 117 ALA A C 1
ATOM 929 O O . ALA A 1 117 ? 0.619 2.413 -11.086 1.00 94.88 117 ALA A O 1
ATOM 930 N N . TYR A 1 118 ? 1.680 3.353 -9.328 1.00 94.06 118 TYR A N 1
ATOM 931 C CA . TYR A 1 118 ? 2.820 3.864 -10.067 1.00 94.06 118 TYR A CA 1
ATOM 932 C C . TYR A 1 118 ? 4.086 3.356 -9.409 1.00 94.06 118 TYR A C 1
ATOM 934 O O . TYR A 1 118 ? 4.307 3.570 -8.219 1.00 94.06 118 TYR A O 1
ATOM 942 N N . GLU A 1 119 ? 4.913 2.694 -10.197 1.00 92.50 119 GLU A N 1
ATOM 943 C CA . GLU A 1 119 ? 6.231 2.241 -9.793 1.00 92.50 119 GLU A CA 1
ATOM 944 C C . GLU A 1 119 ? 7.271 3.107 -10.505 1.00 92.50 119 GLU A C 1
ATOM 946 O O . GLU A 1 119 ? 7.329 3.156 -11.734 1.00 92.50 119 GLU A O 1
ATOM 951 N N . CYS A 1 120 ? 8.092 3.808 -9.729 1.00 91.00 120 CYS A N 1
ATOM 952 C CA . CYS A 1 120 ? 9.177 4.635 -10.238 1.00 91.00 120 CYS A CA 1
ATOM 953 C C . CYS A 1 120 ? 10.498 3.880 -10.088 1.00 91.00 120 CYS A C 1
ATOM 955 O O . CYS A 1 120 ? 10.993 3.682 -8.974 1.00 91.00 120 CYS A O 1
ATOM 957 N N . VAL A 1 121 ? 11.095 3.488 -11.212 1.00 88.69 121 VAL A N 1
ATOM 958 C CA . VAL A 1 121 ? 12.353 2.739 -11.262 1.00 88.69 121 VAL A CA 1
ATOM 959 C C . VAL A 1 121 ? 13.468 3.639 -11.778 1.00 88.69 121 VAL A C 1
ATOM 961 O O . VAL A 1 121 ? 13.407 4.192 -12.878 1.00 88.69 121 VAL A O 1
ATOM 964 N N . ARG A 1 122 ? 14.534 3.765 -10.992 1.00 87.31 122 ARG A N 1
ATOM 965 C CA . ARG A 1 122 ? 15.770 4.413 -11.422 1.00 87.31 122 ARG A CA 1
ATOM 966 C C . ARG A 1 122 ? 16.651 3.414 -12.148 1.00 87.31 122 ARG A C 1
ATOM 968 O O . ARG A 1 122 ? 16.900 2.323 -11.644 1.00 87.31 122 ARG A O 1
ATOM 975 N N . ARG A 1 123 ? 17.187 3.831 -13.290 1.00 84.06 123 ARG A N 1
ATOM 976 C CA . ARG A 1 123 ? 18.213 3.099 -14.034 1.00 84.06 123 ARG A CA 1
ATOM 977 C C . ARG A 1 123 ? 19.589 3.673 -13.680 1.00 84.06 123 ARG A C 1
ATOM 979 O O . ARG A 1 123 ? 19.774 4.888 -13.654 1.00 84.06 123 ARG A O 1
ATOM 986 N N . VAL A 1 124 ? 20.556 2.818 -13.369 1.00 78.81 124 VAL A N 1
ATOM 987 C CA . VAL A 1 124 ? 21.942 3.205 -13.080 1.00 78.81 124 VAL A CA 1
ATOM 988 C C . VAL A 1 124 ? 22.594 3.710 -14.372 1.00 78.81 124 VAL A C 1
ATOM 990 O O . VAL A 1 124 ? 22.586 3.020 -15.389 1.00 78.81 124 VAL A O 1
ATOM 993 N N . GLY A 1 125 ? 23.168 4.917 -14.336 1.00 74.75 125 GLY A N 1
ATOM 994 C CA . GLY A 1 125 ? 23.803 5.570 -15.490 1.00 74.75 125 GLY A CA 1
ATOM 995 C C . GLY A 1 125 ? 23.057 6.826 -15.971 1.00 74.75 125 GLY A C 1
ATOM 996 O O . GLY A 1 125 ? 22.241 7.368 -15.228 1.00 74.75 125 GLY A O 1
ATOM 997 N N . PRO A 1 126 ? 23.330 7.325 -17.195 1.00 77.50 126 PRO A N 1
ATOM 998 C CA . PRO A 1 126 ? 22.723 8.544 -17.746 1.00 77.50 126 PRO A CA 1
ATOM 999 C C . PRO A 1 126 ? 21.331 8.294 -18.358 1.00 77.50 126 PRO A C 1
ATOM 1001 O O . PRO A 1 126 ? 20.913 9.007 -19.268 1.00 77.50 126 PRO A O 1
ATOM 1004 N N . PHE A 1 127 ? 20.640 7.242 -17.923 1.00 79.38 127 PHE A N 1
ATOM 1005 C CA . PHE A 1 127 ? 19.335 6.869 -18.454 1.00 79.38 127 PHE A CA 1
ATOM 1006 C C . PHE A 1 127 ? 18.228 7.544 -17.638 1.00 79.38 127 PHE A C 1
ATOM 1008 O O . PHE A 1 127 ? 18.369 7.663 -16.419 1.00 79.38 127 PHE A O 1
ATOM 1015 N N . PRO A 1 128 ? 17.131 7.985 -18.278 1.00 80.00 128 PRO A N 1
ATOM 1016 C CA . PRO A 1 128 ? 15.997 8.524 -17.545 1.00 80.00 128 PRO A CA 1
ATOM 1017 C C . PRO A 1 128 ? 15.403 7.459 -16.617 1.00 80.00 128 PRO A C 1
ATOM 1019 O O . PRO A 1 128 ? 15.489 6.254 -16.884 1.00 80.00 128 PRO A O 1
ATOM 1022 N N . ASN A 1 129 ? 14.792 7.921 -15.526 1.00 84.75 129 ASN A N 1
ATOM 1023 C CA . ASN A 1 129 ? 13.942 7.066 -14.707 1.00 84.75 129 ASN A CA 1
ATOM 1024 C C . ASN A 1 129 ? 12.777 6.564 -15.562 1.00 84.75 129 ASN A C 1
ATOM 1026 O O . ASN A 1 129 ? 12.270 7.297 -16.407 1.00 84.75 129 ASN A O 1
ATOM 1030 N N . GLN A 1 130 ? 12.360 5.331 -15.316 1.00 86.94 130 GLN A N 1
ATOM 1031 C CA . GLN A 1 130 ? 11.173 4.746 -15.918 1.00 86.94 130 GLN A CA 1
ATOM 1032 C C . GLN A 1 130 ? 10.037 4.811 -14.900 1.00 86.94 130 GLN A C 1
ATOM 1034 O O . GLN A 1 130 ? 10.245 4.495 -13.725 1.00 86.94 130 GLN A O 1
ATOM 1039 N N . SER A 1 131 ? 8.845 5.199 -15.344 1.00 90.62 131 SER A N 1
ATOM 1040 C CA . SER A 1 131 ? 7.627 5.055 -14.549 1.00 90.62 131 SER A CA 1
ATOM 1041 C C . SER A 1 131 ? 6.740 3.989 -15.171 1.00 90.62 131 SER A C 1
ATOM 1043 O O . SER A 1 131 ? 6.517 3.988 -16.378 1.00 90.62 131 SER A O 1
ATOM 1045 N N . ASN A 1 132 ? 6.247 3.076 -14.344 1.00 91.81 132 ASN A N 1
ATOM 1046 C CA . ASN A 1 132 ? 5.313 2.036 -14.737 1.00 91.81 132 ASN A CA 1
ATOM 1047 C C . ASN A 1 132 ? 3.961 2.333 -14.102 1.00 91.81 132 ASN A C 1
ATOM 1049 O O . ASN A 1 132 ? 3.869 2.503 -12.886 1.00 91.81 132 ASN A O 1
ATOM 1053 N N . ARG A 1 133 ? 2.913 2.376 -14.918 1.00 94.25 133 ARG A N 1
ATOM 1054 C CA . ARG A 1 133 ? 1.529 2.524 -14.483 1.00 94.25 133 ARG A CA 1
ATOM 1055 C C . ARG A 1 133 ? 0.851 1.161 -14.501 1.00 94.25 133 ARG A C 1
ATOM 1057 O O . ARG A 1 133 ? 0.873 0.454 -15.503 1.00 94.25 133 ARG A O 1
ATOM 1064 N N . MET A 1 134 ? 0.201 0.831 -13.395 1.00 94.62 134 MET A N 1
ATOM 1065 C CA . MET A 1 134 ? -0.646 -0.346 -13.251 1.00 94.62 134 MET A CA 1
ATOM 1066 C C . MET A 1 134 ? -2.060 0.111 -12.915 1.00 94.62 134 MET A C 1
ATOM 1068 O O . MET A 1 134 ? -2.256 0.888 -11.983 1.00 94.62 134 MET A O 1
ATOM 1072 N N . GLN A 1 135 ? -3.056 -0.368 -13.646 1.00 94.38 135 GLN A N 1
ATOM 1073 C CA . GLN A 1 135 ? -4.460 -0.053 -13.416 1.00 94.38 135 GLN A CA 1
ATOM 1074 C C . GLN A 1 135 ? -5.295 -1.330 -13.341 1.00 94.38 135 GLN A C 1
ATOM 1076 O O . GLN A 1 135 ? -5.016 -2.338 -13.996 1.00 94.38 135 GLN A O 1
ATOM 1081 N N . GLY A 1 136 ? -6.316 -1.297 -12.489 1.00 94.56 136 GLY A N 1
ATOM 1082 C CA . GLY A 1 136 ? -7.129 -2.467 -12.229 1.00 94.56 136 GLY A CA 1
ATOM 1083 C C . GLY A 1 136 ? -8.257 -2.259 -11.232 1.00 94.56 136 GLY A C 1
ATOM 1084 O O . GLY A 1 136 ? -8.780 -1.159 -11.037 1.00 94.56 136 GLY A O 1
ATOM 1085 N N . THR A 1 137 ? -8.651 -3.351 -10.587 1.00 93.69 137 THR A N 1
ATOM 1086 C CA . THR A 1 137 ? -9.754 -3.394 -9.622 1.00 93.69 137 THR A CA 1
ATOM 1087 C C . THR A 1 137 ? -9.294 -3.950 -8.281 1.00 93.69 137 THR A C 1
ATOM 1089 O O . THR A 1 137 ? -8.198 -4.491 -8.163 1.00 93.69 137 THR A O 1
ATOM 1092 N N . TYR A 1 138 ? -10.132 -3.812 -7.253 1.00 94.00 138 TYR A N 1
ATOM 1093 C CA . TYR A 1 138 ? -9.891 -4.462 -5.970 1.00 94.00 138 TYR A CA 1
ATOM 1094 C C . TYR A 1 138 ? -11.129 -5.147 -5.421 1.00 94.00 138 TYR A C 1
ATOM 1096 O O . TYR A 1 138 ? -12.269 -4.699 -5.617 1.00 94.00 138 TYR A O 1
ATOM 1104 N N . GLU A 1 139 ? -10.885 -6.197 -4.650 1.00 92.69 139 GLU A N 1
ATOM 1105 C CA . GLU A 1 139 ? -11.886 -6.935 -3.910 1.00 92.69 139 GLU A CA 1
ATOM 1106 C C . GLU A 1 139 ? -11.524 -7.052 -2.436 1.00 92.69 139 GLU A C 1
ATOM 1108 O O . GLU A 1 139 ? -10.391 -7.335 -2.065 1.00 92.69 139 GLU A O 1
ATOM 1113 N N . ILE A 1 140 ? -12.518 -6.804 -1.584 1.00 92.25 140 ILE A N 1
ATOM 1114 C CA . ILE A 1 140 ? -12.408 -7.035 -0.150 1.00 92.25 140 ILE A CA 1
ATOM 1115 C C . ILE A 1 140 ? -12.862 -8.465 0.123 1.00 92.25 140 ILE A C 1
ATOM 1117 O O . ILE A 1 140 ? -14.009 -8.808 -0.169 1.00 92.25 140 ILE A O 1
ATOM 1121 N N . THR A 1 141 ? -11.994 -9.268 0.730 1.00 89.88 141 THR A N 1
ATOM 1122 C CA . THR A 1 141 ? -12.264 -10.671 1.049 1.00 89.88 141 THR A CA 1
ATOM 1123 C C . THR A 1 141 ? -12.269 -10.880 2.567 1.00 89.88 141 THR A C 1
ATOM 1125 O O . THR A 1 141 ? -11.334 -10.545 3.290 1.00 89.88 141 THR A O 1
ATOM 1128 N N . GLY A 1 142 ? -13.370 -11.417 3.098 1.00 89.50 142 GLY A N 1
ATOM 1129 C CA . GLY A 1 142 ? -13.509 -11.660 4.537 1.00 89.50 142 GLY A CA 1
ATOM 1130 C C . GLY A 1 142 ? -13.348 -10.400 5.404 1.00 89.50 142 GLY A C 1
ATOM 1131 O O . GLY A 1 142 ? -13.870 -9.328 5.090 1.00 89.50 142 GLY A O 1
ATOM 1132 N N . THR A 1 143 ? -12.664 -10.547 6.542 1.00 90.62 143 THR A N 1
ATOM 1133 C CA . THR A 1 143 ? -12.526 -9.481 7.555 1.00 90.62 143 THR A CA 1
ATOM 1134 C C . THR A 1 143 ? -11.315 -8.578 7.323 1.00 90.62 143 THR A C 1
ATOM 1136 O O . THR A 1 143 ? -11.385 -7.392 7.651 1.00 90.62 143 THR A O 1
ATOM 1139 N N . ASN A 1 144 ? -10.240 -9.131 6.751 1.00 93.62 144 ASN A N 1
ATOM 1140 C CA . ASN A 1 144 ? -8.948 -8.454 6.602 1.00 93.62 144 ASN A CA 1
ATOM 1141 C C . ASN A 1 144 ? -8.447 -8.449 5.154 1.00 93.62 144 ASN A C 1
ATOM 1143 O O . ASN A 1 144 ? -7.716 -7.538 4.782 1.00 93.62 144 ASN A O 1
ATOM 1147 N N . GLY A 1 145 ? -8.863 -9.413 4.336 1.00 94.44 145 GLY A N 1
ATOM 1148 C CA . GLY A 1 145 ? -8.297 -9.628 3.015 1.00 94.44 145 GLY A CA 1
ATOM 1149 C C . GLY A 1 145 ? -8.618 -8.508 2.029 1.00 94.44 145 GLY A C 1
ATOM 1150 O O . GLY A 1 145 ? -9.708 -7.916 2.032 1.00 94.44 145 GLY A O 1
ATOM 1151 N N . LEU A 1 146 ? -7.631 -8.234 1.186 1.00 94.81 146 LEU A N 1
ATOM 1152 C CA . LEU A 1 146 ? -7.661 -7.300 0.077 1.00 94.81 146 LEU A CA 1
ATOM 1153 C C . LEU A 1 146 ? -6.945 -7.944 -1.112 1.00 94.81 146 LEU A C 1
ATOM 1155 O O . LEU A 1 146 ? -5.757 -8.256 -1.056 1.00 94.81 146 LEU A O 1
ATOM 1159 N N . GLN A 1 147 ? -7.683 -8.114 -2.198 1.00 94.88 147 GLN A N 1
ATOM 1160 C CA . GLN A 1 147 ? -7.151 -8.531 -3.482 1.00 94.88 147 GLN A CA 1
ATOM 1161 C C . GLN A 1 147 ? -7.097 -7.325 -4.417 1.00 94.88 147 GLN A C 1
ATOM 1163 O O . GLN A 1 147 ? -8.100 -6.633 -4.584 1.00 94.88 147 GLN A O 1
ATOM 1168 N N . LEU A 1 148 ? -5.944 -7.079 -5.032 1.00 94.69 148 LEU A N 1
ATOM 1169 C CA . LEU A 1 148 ? -5.752 -6.098 -6.097 1.00 94.69 148 LEU A CA 1
ATOM 1170 C C . LEU A 1 148 ? -5.513 -6.854 -7.403 1.00 94.69 148 LEU A C 1
ATOM 1172 O O . LEU A 1 148 ? -4.637 -7.711 -7.461 1.00 94.69 148 LEU A O 1
ATOM 1176 N N . ASN A 1 149 ? -6.277 -6.530 -8.437 1.00 94.75 149 ASN A N 1
ATOM 1177 C CA . AS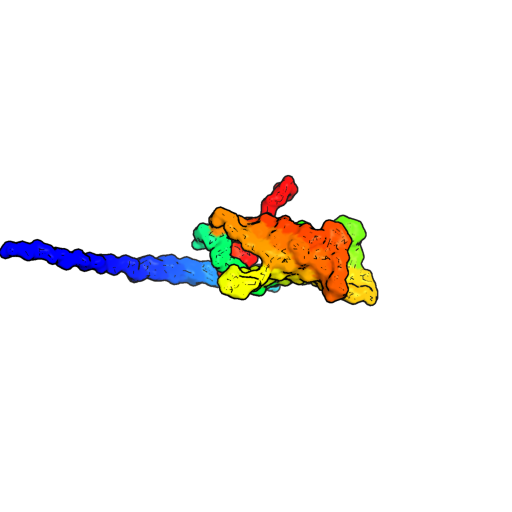N A 1 149 ? -6.211 -7.171 -9.744 1.00 94.75 149 ASN A CA 1
ATOM 1178 C C . ASN A 1 149 ? -5.848 -6.111 -10.782 1.00 94.75 149 ASN A C 1
ATOM 1180 O O . ASN A 1 149 ? -6.729 -5.377 -11.228 1.00 94.75 149 ASN A O 1
ATOM 1184 N N . PHE A 1 150 ? -4.569 -6.016 -11.137 1.00 95.31 150 PHE A N 1
ATOM 1185 C CA . PHE A 1 150 ? -4.056 -5.136 -12.183 1.00 95.31 150 PHE A CA 1
ATOM 1186 C C . PHE A 1 150 ? -4.135 -5.840 -13.537 1.00 95.31 150 PHE A C 1
ATOM 1188 O O . PHE A 1 150 ? -3.559 -6.911 -13.711 1.00 95.31 150 PHE A O 1
ATOM 1195 N N . THR A 1 151 ? -4.849 -5.239 -14.483 1.00 94.06 151 THR A N 1
ATOM 1196 C CA . THR A 1 151 ? -5.086 -5.792 -15.829 1.00 94.06 151 THR A CA 1
ATOM 1197 C C . THR A 1 151 ? -4.485 -4.929 -16.933 1.00 94.06 151 THR A C 1
ATOM 1199 O O . THR A 1 151 ? -4.397 -5.363 -18.075 1.00 94.06 151 THR A O 1
ATOM 1202 N N . GLU A 1 152 ? -4.097 -3.698 -16.605 1.00 92.69 152 GLU A N 1
ATOM 1203 C CA . GLU A 1 152 ? -3.476 -2.747 -17.521 1.00 92.69 152 GLU A CA 1
ATOM 1204 C C . GLU A 1 152 ? -2.132 -2.329 -16.923 1.00 92.69 152 GLU A C 1
ATOM 1206 O O . GLU A 1 152 ? -2.090 -1.523 -15.996 1.00 92.69 152 GLU A O 1
ATOM 1211 N N . ILE A 1 153 ? -1.040 -2.920 -17.410 1.00 93.31 153 ILE A N 1
ATOM 1212 C CA . ILE A 1 153 ? 0.322 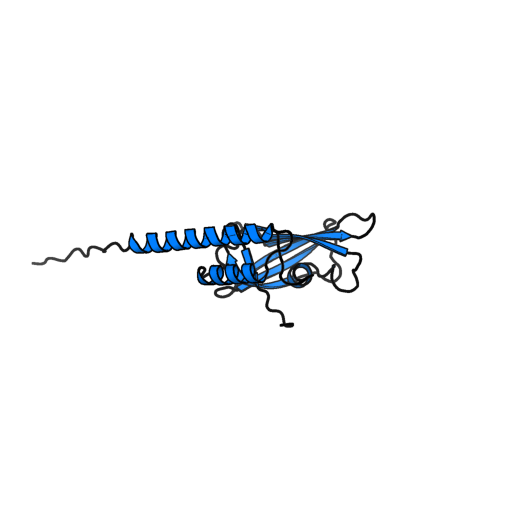-2.657 -16.930 1.00 93.31 153 ILE A CA 1
ATOM 1213 C C . ILE A 1 153 ? 1.158 -2.135 -18.096 1.00 93.31 153 ILE A C 1
ATOM 1215 O O . ILE A 1 153 ? 1.352 -2.832 -19.093 1.00 93.31 153 ILE A O 1
ATOM 1219 N N . GLN A 1 154 ? 1.623 -0.892 -17.987 1.00 92.88 154 GLN A N 1
ATOM 1220 C CA . GLN A 1 154 ? 2.317 -0.187 -19.063 1.00 92.88 154 GLN A CA 1
ATOM 1221 C C . GLN A 1 154 ? 3.419 0.716 -18.513 1.00 92.88 154 GLN A C 1
ATOM 1223 O O . GLN A 1 154 ? 3.371 1.155 -17.365 1.00 92.88 154 GLN A O 1
ATOM 1228 N N . THR A 1 155 ? 4.402 1.034 -19.347 1.00 88.00 155 THR A N 1
ATOM 1229 C CA . THR A 1 155 ? 5.345 2.124 -19.071 1.00 88.00 155 THR A CA 1
ATOM 1230 C C . THR A 1 155 ? 4.676 3.489 -19.276 1.00 88.00 155 THR A C 1
ATOM 1232 O O . THR A 1 155 ? 3.613 3.594 -19.884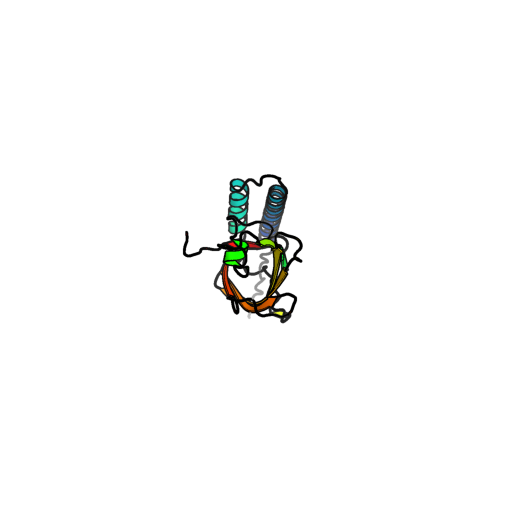 1.00 88.00 155 THR A O 1
ATOM 1235 N N . ASP A 1 156 ? 5.338 4.553 -18.841 1.00 79.88 156 ASP A N 1
ATOM 1236 C CA . ASP A 1 156 ? 5.052 5.951 -19.188 1.00 79.88 156 ASP A CA 1
ATOM 1237 C C . ASP A 1 156 ? 4.915 6.205 -20.698 1.00 79.88 156 ASP A C 1
ATOM 1239 O O . ASP A 1 156 ? 4.058 6.979 -21.113 1.00 79.88 156 ASP A O 1
ATOM 1243 N N . ASP A 1 157 ? 5.699 5.500 -21.514 1.00 81.81 157 ASP A N 1
ATOM 1244 C CA . ASP A 1 157 ? 5.594 5.502 -22.983 1.00 81.81 157 ASP A CA 1
ATOM 1245 C C . ASP A 1 157 ? 4.414 4.673 -23.556 1.00 81.81 157 ASP A C 1
ATOM 1247 O O . ASP A 1 157 ? 4.392 4.395 -24.757 1.00 81.81 157 ASP A O 1
ATOM 1251 N N . GLU A 1 158 ? 3.480 4.202 -22.722 1.00 81.94 158 GLU A N 1
ATOM 1252 C CA . GLU A 1 158 ? 2.353 3.322 -23.099 1.00 81.94 158 GLU A CA 1
ATOM 1253 C C . GLU A 1 158 ? 2.783 1.975 -23.721 1.00 81.94 158 GLU A C 1
ATOM 1255 O O . GLU A 1 158 ? 2.012 1.303 -24.412 1.00 81.94 158 GLU A O 1
ATOM 1260 N N . LYS A 1 159 ? 4.027 1.544 -23.477 1.00 85.12 159 LYS A N 1
ATOM 1261 C CA . LYS A 1 159 ? 4.538 0.250 -23.946 1.00 85.12 159 LYS A CA 1
ATOM 1262 C C . LYS A 1 159 ? 4.185 -0.842 -22.945 1.00 85.12 159 LYS A C 1
ATOM 1264 O O . LYS A 1 159 ? 4.210 -0.621 -21.735 1.00 85.12 159 LYS A O 1
ATOM 1269 N N . GLU A 1 160 ? 3.908 -2.041 -23.454 1.00 82.94 160 GLU A N 1
ATOM 1270 C CA . GLU A 1 160 ? 3.790 -3.229 -22.606 1.00 82.94 160 GLU A CA 1
ATOM 1271 C C . GLU A 1 160 ? 5.120 -3.498 -21.888 1.00 82.94 160 GLU A C 1
ATOM 1273 O O . GLU A 1 160 ? 6.197 -3.409 -22.486 1.00 82.94 160 GLU A O 1
ATOM 1278 N N . ILE A 1 161 ? 5.035 -3.848 -20.605 1.00 83.31 161 ILE A N 1
ATOM 1279 C CA . ILE A 1 161 ? 6.189 -4.292 -19.825 1.00 83.31 161 ILE A CA 1
ATOM 1280 C C . ILE A 1 161 ? 6.409 -5.773 -20.110 1.00 83.31 161 ILE A C 1
ATOM 1282 O O . ILE A 1 161 ? 5.513 -6.601 -19.921 1.00 83.31 161 ILE A O 1
ATOM 1286 N N . ASP A 1 162 ? 7.608 -6.112 -20.577 1.00 77.06 162 ASP A N 1
ATOM 1287 C CA . ASP A 1 162 ? 7.944 -7.496 -20.887 1.00 77.06 162 ASP A CA 1
ATOM 1288 C C . ASP A 1 162 ? 7.867 -8.363 -19.618 1.00 77.06 162 ASP A C 1
ATOM 1290 O O . ASP A 1 162 ? 8.386 -8.001 -18.563 1.00 77.06 162 ASP A O 1
ATOM 1294 N N . GLY A 1 163 ? 7.168 -9.495 -19.709 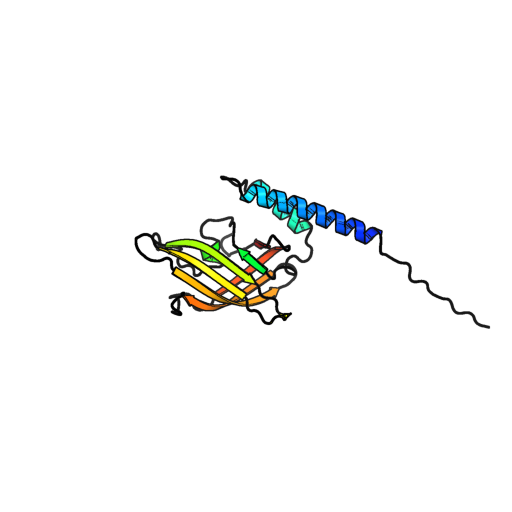1.00 75.62 163 GLY A N 1
ATOM 1295 C CA . GLY A 1 163 ? 6.977 -10.426 -18.593 1.00 75.62 163 GLY A CA 1
ATOM 1296 C C . GLY A 1 163 ? 5.887 -10.079 -17.564 1.00 75.62 163 GLY A C 1
ATOM 1297 O O . GLY A 1 163 ? 5.623 -10.919 -16.705 1.00 75.62 163 GLY A O 1
ATOM 1298 N N . CYS A 1 164 ? 5.207 -8.925 -17.643 1.00 83.38 164 CYS A N 1
ATOM 1299 C CA . CYS A 1 164 ? 4.152 -8.556 -16.684 1.00 83.38 164 CYS A CA 1
ATOM 1300 C C . CYS A 1 164 ? 2.969 -7.843 -17.366 1.00 83.38 164 CYS A C 1
ATOM 1302 O O . CYS A 1 164 ? 2.960 -6.624 -17.514 1.00 83.38 164 CYS A O 1
ATOM 1304 N N . LYS A 1 165 ? 1.958 -8.619 -17.788 1.00 87.06 165 LYS A N 1
ATOM 1305 C CA . LYS A 1 165 ? 0.737 -8.100 -18.445 1.00 87.06 165 LYS A CA 1
ATOM 1306 C C . LYS A 1 165 ? -0.428 -7.902 -17.484 1.00 87.06 165 LYS A C 1
ATOM 1308 O O . LYS A 1 165 ? -1.224 -6.983 -17.639 1.00 87.06 165 LYS A O 1
ATOM 1313 N N . GLU A 1 166 ? -0.512 -8.778 -16.496 1.00 92.50 166 GLU A N 1
ATOM 1314 C CA . GLU A 1 166 ? -1.506 -8.753 -15.437 1.00 92.50 166 GLU A CA 1
ATOM 1315 C C . GLU A 1 166 ? -0.831 -9.135 -14.124 1.00 92.50 166 GLU A C 1
ATOM 1317 O O . GLU A 1 166 ? 0.148 -9.888 -14.105 1.00 92.50 166 GLU A O 1
ATOM 1322 N N . LYS A 1 167 ? -1.351 -8.615 -13.014 1.00 92.75 167 LYS A N 1
ATOM 1323 C CA . LYS A 1 167 ? -0.831 -8.920 -11.685 1.00 92.75 167 LYS A CA 1
ATOM 1324 C C . LYS A 1 167 ? -1.958 -8.970 -10.672 1.00 92.75 167 LYS A C 1
ATOM 1326 O O . LYS A 1 167 ? -2.713 -8.017 -10.509 1.00 92.75 167 LYS A O 1
ATOM 1331 N N . THR A 1 168 ? -2.037 -10.088 -9.959 1.00 93.81 168 THR A N 1
ATOM 1332 C CA . THR A 1 168 ? -2.936 -10.250 -8.815 1.00 93.81 168 THR A CA 1
ATOM 1333 C C . THR A 1 168 ? -2.125 -10.206 -7.530 1.00 93.81 168 THR A C 1
ATOM 1335 O O . THR A 1 168 ? -1.194 -10.991 -7.351 1.00 93.81 168 THR A O 1
ATOM 1338 N N . VAL A 1 169 ? -2.492 -9.306 -6.624 1.00 93.81 169 VAL A N 1
ATOM 1339 C CA . VAL A 1 169 ? -1.857 -9.130 -5.319 1.00 93.81 169 VAL A CA 1
ATOM 1340 C C . VAL A 1 169 ? -2.876 -9.452 -4.240 1.00 93.81 169 VAL A C 1
ATOM 1342 O O . VAL A 1 169 ? -3.908 -8.796 -4.148 1.00 93.81 169 VAL A O 1
ATOM 1345 N N . ASN A 1 170 ? -2.585 -10.451 -3.412 1.00 94.19 170 ASN A N 1
ATOM 1346 C CA . ASN A 1 170 ? -3.420 -10.814 -2.270 1.00 94.19 170 ASN A CA 1
ATOM 1347 C C . ASN A 1 170 ? -2.691 -10.426 -0.987 1.00 94.19 170 ASN A C 1
ATOM 1349 O O . ASN A 1 170 ? -1.603 -10.933 -0.732 1.00 94.19 170 ASN A O 1
ATOM 1353 N N . VAL A 1 171 ? -3.280 -9.535 -0.195 1.00 94.69 171 VAL A N 1
ATOM 1354 C CA . VAL A 1 171 ? -2.720 -9.066 1.078 1.00 94.69 171 VAL A CA 1
ATOM 1355 C C . VAL A 1 171 ? -3.798 -9.011 2.148 1.00 94.69 171 VAL A C 1
ATOM 1357 O O . VAL A 1 171 ? -4.982 -8.858 1.855 1.00 94.69 171 VAL A O 1
ATOM 1360 N N . ASP A 1 172 ? -3.378 -9.079 3.403 1.00 94.88 172 ASP A N 1
ATOM 1361 C CA . ASP A 1 172 ? -4.231 -8.798 4.546 1.00 94.88 172 ASP A CA 1
ATOM 1362 C C . ASP A 1 172 ? -4.017 -7.365 5.016 1.00 94.88 172 ASP A C 1
ATOM 1364 O O . ASP A 1 172 ? -2.900 -6.929 5.289 1.00 94.88 172 ASP A O 1
ATOM 1368 N N . VAL A 1 173 ? -5.103 -6.615 5.160 1.00 95.19 173 VAL A N 1
ATOM 1369 C CA . VAL A 1 173 ? -5.079 -5.309 5.812 1.00 95.19 173 VAL A CA 1
ATOM 1370 C C . VAL A 1 173 ? -5.083 -5.555 7.314 1.00 95.19 173 VAL A C 1
ATOM 1372 O O . VAL A 1 173 ? -6.067 -6.047 7.861 1.00 95.19 173 VAL A O 1
ATOM 1375 N N . ILE A 1 174 ? -3.991 -5.218 7.994 1.00 94.31 174 ILE A N 1
ATOM 1376 C CA . ILE A 1 174 ? -3.878 -5.391 9.452 1.00 94.31 174 ILE A CA 1
ATOM 1377 C C . ILE A 1 174 ? -4.416 -4.171 10.200 1.00 94.31 174 ILE A C 1
ATOM 1379 O O . ILE A 1 174 ? -4.964 -4.289 11.294 1.00 94.31 174 ILE A O 1
ATOM 1383 N N . TYR A 1 175 ? -4.301 -2.992 9.591 1.00 94.88 175 TYR A N 1
ATOM 1384 C CA . TYR A 1 175 ? -4.808 -1.740 10.129 1.00 94.88 175 TYR A CA 1
ATOM 1385 C C . TYR A 1 175 ? -5.039 -0.743 8.993 1.00 94.88 175 TYR A C 1
ATOM 1387 O O . TYR A 1 175 ? -4.251 -0.675 8.051 1.00 94.88 175 TYR A O 1
ATOM 1395 N N . SER A 1 176 ? -6.103 0.052 9.091 1.00 94.50 176 SER A N 1
ATOM 1396 C CA . SER A 1 176 ? -6.266 1.224 8.237 1.00 94.50 176 SER A CA 1
ATOM 1397 C C . SER A 1 176 ? -6.901 2.377 8.997 1.00 94.50 176 SER A C 1
ATOM 1399 O O . SER A 1 176 ? -7.747 2.188 9.876 1.00 94.50 176 SER A O 1
ATOM 1401 N N . SER A 1 177 ? -6.498 3.577 8.613 1.00 92.75 177 SER A N 1
ATOM 1402 C CA . SER A 1 177 ? -7.096 4.840 9.008 1.00 92.75 177 SER A CA 1
ATOM 1403 C C . SER A 1 177 ? -7.041 5.811 7.832 1.00 92.75 177 SER A C 1
ATOM 1405 O O . SER A 1 177 ? -6.741 5.425 6.710 1.00 92.75 177 SER A O 1
ATOM 1407 N N . LYS A 1 178 ? -7.317 7.097 8.065 1.00 89.75 178 LYS A N 1
ATOM 1408 C CA . LYS A 1 178 ? -7.143 8.130 7.030 1.00 89.75 178 LYS A CA 1
ATOM 1409 C C . LYS A 1 178 ? -5.675 8.456 6.735 1.00 89.75 178 LYS A C 1
ATOM 1411 O O . LYS A 1 178 ? -5.416 9.173 5.777 1.00 89.75 178 LYS A O 1
ATOM 1416 N N . LYS A 1 179 ? -4.748 8.025 7.596 1.00 90.31 179 LYS A N 1
ATOM 1417 C CA . LYS A 1 179 ? -3.326 8.396 7.538 1.00 90.31 179 LYS A CA 1
ATOM 1418 C C . LYS A 1 179 ? -2.418 7.207 7.275 1.00 90.31 179 LYS A C 1
ATOM 1420 O O . LYS A 1 179 ? -1.382 7.371 6.646 1.00 90.31 179 LYS A O 1
ATOM 1425 N N . ILE A 1 180 ? -2.790 6.035 7.782 1.00 92.06 180 ILE A N 1
ATOM 1426 C CA . ILE A 1 180 ? -1.950 4.844 7.740 1.00 92.06 180 ILE A CA 1
ATOM 1427 C C . ILE A 1 180 ? -2.747 3.706 7.125 1.00 92.06 180 ILE A C 1
ATOM 1429 O O . ILE A 1 180 ? -3.846 3.392 7.580 1.00 92.06 180 ILE A O 1
ATOM 1433 N N . LEU A 1 181 ? -2.154 3.061 6.127 1.00 94.25 181 LEU A N 1
ATOM 1434 C CA . LEU A 1 181 ? -2.588 1.775 5.610 1.00 94.25 181 LEU A CA 1
ATOM 1435 C C . LEU A 1 181 ? -1.466 0.771 5.863 1.00 94.25 181 LEU A C 1
ATOM 1437 O O . LEU A 1 181 ? -0.371 0.910 5.325 1.00 94.25 181 LEU A O 1
ATOM 1441 N N . ALA A 1 182 ? -1.740 -0.232 6.690 1.00 93.69 182 ALA A N 1
ATOM 1442 C CA . ALA A 1 182 ? -0.793 -1.289 6.996 1.00 93.69 182 ALA A CA 1
ATOM 1443 C C . ALA A 1 182 ? -1.301 -2.612 6.421 1.00 93.69 182 ALA A C 1
ATOM 1445 O O . ALA A 1 182 ? -2.422 -3.047 6.707 1.00 93.69 182 ALA A O 1
ATOM 1446 N N . MET A 1 183 ? -0.453 -3.244 5.613 1.00 93.75 183 MET A N 1
ATOM 1447 C CA . MET A 1 183 ? -0.754 -4.482 4.905 1.00 93.75 183 MET A CA 1
ATOM 1448 C C . MET A 1 183 ? 0.297 -5.541 5.221 1.00 93.75 183 MET A C 1
ATOM 1450 O O . MET A 1 183 ? 1.472 -5.235 5.423 1.00 93.75 183 MET A O 1
ATOM 1454 N N . GLN A 1 184 ? -0.141 -6.790 5.239 1.00 91.62 184 GLN A N 1
ATOM 1455 C CA . GLN A 1 184 ? 0.680 -7.970 5.417 1.00 91.62 184 GLN A CA 1
ATOM 1456 C C . GLN A 1 184 ? 0.532 -8.862 4.188 1.00 91.62 184 GLN A C 1
ATOM 1458 O O . GLN A 1 184 ? -0.564 -9.061 3.671 1.00 91.62 184 GLN A O 1
ATOM 1463 N N . TYR A 1 185 ? 1.655 -9.398 3.725 1.00 89.44 185 TYR A N 1
ATOM 1464 C CA . TYR A 1 185 ? 1.700 -10.401 2.674 1.00 89.44 185 TYR A CA 1
ATOM 1465 C C . TYR A 1 185 ? 2.283 -11.684 3.262 1.00 89.44 185 TYR A C 1
ATOM 1467 O O . TYR A 1 185 ? 3.404 -11.666 3.774 1.00 89.44 185 TYR A O 1
ATOM 1475 N N . GLU A 1 186 ? 1.536 -12.780 3.178 1.00 81.81 186 GLU A N 1
ATOM 1476 C CA . GLU A 1 186 ? 2.027 -14.123 3.486 1.00 81.81 186 GLU A CA 1
ATOM 1477 C C . GLU A 1 186 ? 2.209 -14.872 2.162 1.00 81.81 186 GLU A C 1
ATOM 1479 O O . GLU A 1 186 ? 1.258 -15.369 1.563 1.00 81.81 186 GLU A O 1
ATOM 1484 N N . GLY A 1 187 ? 3.442 -14.874 1.652 1.00 68.00 187 GLY A N 1
ATOM 1485 C CA . GLY A 1 187 ? 3.811 -15.653 0.470 1.00 68.00 187 GLY A CA 1
ATOM 1486 C C . GLY A 1 187 ? 4.155 -17.101 0.821 1.00 68.00 187 GLY A C 1
ATOM 1487 O O . GLY A 1 187 ? 4.335 -17.440 1.985 1.00 68.00 187 GLY A O 1
ATOM 1488 N N . ALA A 1 188 ? 4.334 -17.944 -0.201 1.00 53.09 188 ALA A N 1
ATOM 1489 C CA . ALA A 1 188 ? 4.794 -19.331 -0.041 1.00 53.09 188 ALA A CA 1
ATOM 1490 C C . ALA A 1 188 ? 6.203 -19.462 0.590 1.00 53.09 188 ALA A C 1
ATOM 1492 O O . ALA A 1 188 ? 6.571 -20.542 1.046 1.00 53.09 188 ALA A O 1
ATOM 1493 N N . ASP A 1 189 ? 6.960 -18.364 0.658 1.00 45.88 189 ASP A N 1
ATOM 1494 C CA . ASP A 1 189 ? 8.279 -18.279 1.290 1.00 45.88 189 ASP A CA 1
ATOM 1495 C C . ASP A 1 189 ? 8.150 -17.650 2.695 1.00 45.88 189 ASP A C 1
ATOM 1497 O O . ASP A 1 189 ? 8.470 -16.466 2.864 1.00 45.88 189 ASP A O 1
ATOM 1501 N N . GLY A 1 190 ? 7.619 -18.420 3.658 1.00 38.38 190 GLY A N 1
ATOM 1502 C CA . GLY A 1 190 ? 7.398 -18.022 5.065 1.00 38.38 190 GLY A CA 1
ATOM 1503 C C . GLY A 1 190 ? 8.437 -17.062 5.653 1.00 38.38 190 GLY A C 1
ATOM 1504 O O . GLY A 1 190 ? 9.653 -17.322 5.521 1.00 38.38 190 GLY A O 1
#

Secondary structure (DSSP, 8-state):
-------------HHHHHHHHHHHHHHHHHHHHHHHHHTSSS--HHHHHHHHHHHHHH-SSGGGS--EEEE----SSTTHHHHHTS-STTSTT-TTEEEEEEEEEE--GGGTPPEEEEEEEEESSSPPPEEEEEEEEEEEETTTEEEEEEEEEEETTSPBPTT-S-EEEEEEEEEE-SS-EEEE---S--

Organism: NCBI:txid141414

Radius of gyration: 21.66 Å; chains: 1; bounding box: 85×29×53 Å

Sequence (190 aa):
RSAAVQRSAAAPSKEKSKGKEAKEEEAARMEGELLDLFNLEQPDIYEMRSLLTKLAKLSKRPNQTITGDWIIFWASKEFAVDKVFGTGMTGGDAWWMQMQEYLLRIGSRKEGRPVEAYECVRRVGPFPNQSNRMQGTYEITGTNGLQLNFTEIQTDDEKEIDGCKEKTVNVDVIYSSKKILAMQYEGADG

pLDDT: mean 83.63, std 13.38, range [38.38, 95.31]

Foldseek 3Di:
DDDDDDDDDDDPPDPVVVVVVVLVVVLVVLVVVLVVLLPDPDRDPVSNVVSLLVQLVSAQQQPPAPADKDKCSDDPDPCPCCVQPNQCCCDDPQVQKDWDTKIWGAHDVVVVAWIKMWTWMDGHDPDDIKIKIWTGHWDDDPRFKIKTKTQPIAIPVRHDDPPGRIDIHIWGFSHDDRVDTDIHDDDPPD